Protein AF-0000000065870895 (afdb_homodimer)

Radius of gyration: 17.69 Å; Cα contacts (8 Å, |Δi|>4): 747; chains: 2; bounding box: 47×47×41 Å

Organism: Variovorax paradoxus (strain S110) (NCBI:txid543728)

pLDDT: mean 97.33, std 2.52, range [77.19, 98.94]

Foldseek 3Di:
DKKKKWFFQKKFKDAPRRTQWIWGTAIEIADFAFPPDDLVLLVVVLVCQQAPQQDQDPVGDRGDHRVRVLTAYEYEYDLCVCWDCPVHNDTDSNGTDDLVVRVVSSVSSQVVNVVVHVHYIYDDRPGDIDMDTHQPVNDMDMDDGD/DKKKKWFFQKKFKDAPRRTQWIWGTAIEIADFAFPPDDLVLLVVVLVCQQAPQQDQDPVGDRGDHRVRVLTAYEYEYDLCVCWDCPVHNDTDSNGTDDLVVRVVSSVSSQVVNVVVHPHYIYDDRPGDIDMDTHQPVNDMDMDDGD

InterPro domains:
  IPR003732 D-aminoacyl-tRNA deacylase DTD [MF_00518] (1-145)
  IPR003732 D-aminoacyl-tRNA deacylase DTD [PF02580] (2-143)
  IPR003732 D-aminoacyl-tRNA deacylase DTD [PTHR10472] (1-144)
  IPR003732 D-aminoacyl-tRNA deacylase DTD [TIGR00256] (1-144)
  IPR003732 D-aminoacyl-tRNA deacylase DTD [cd00563] (1-144)
  IPR023509 D-aminoacyl-tRNA deacylase-like superfamily [G3DSA:3.50.80.10] (1-145)
  IPR023509 D-aminoacyl-tRNA deacylase-like superfamily [SSF69500] (1-144)

Solvent-accessible surface area (backbone atoms only — not comparable to full-atom values): 14606 Å² total; per-residue (Å²): 53,40,33,43,36,30,34,22,55,28,35,34,25,28,44,94,84,37,76,69,22,61,36,53,42,24,36,41,34,36,35,20,48,26,63,87,58,50,71,66,37,44,51,51,48,49,55,49,58,50,50,31,20,74,34,62,44,96,86,67,42,59,70,24,22,39,64,76,71,69,33,24,37,36,45,34,76,28,52,44,57,38,42,42,55,84,90,50,44,53,62,39,53,79,49,23,29,55,69,70,58,27,49,50,52,49,51,50,39,51,53,54,44,51,74,76,37,91,50,62,30,36,63,60,84,90,50,71,27,39,36,36,33,31,28,45,39,62,40,43,39,68,46,75,38,129,54,40,34,43,37,31,34,22,56,29,35,36,27,27,45,93,85,36,75,69,22,63,37,53,42,24,36,43,33,38,35,21,48,26,62,87,58,51,70,66,36,43,51,53,48,50,56,49,58,50,50,31,20,74,34,62,44,96,86,66,43,58,69,24,21,40,62,76,70,69,32,23,36,34,46,32,75,28,51,45,58,38,44,41,55,85,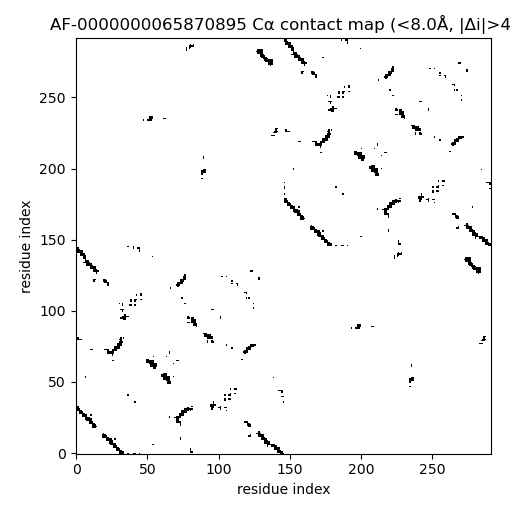90,50,46,56,62,40,52,79,50,22,28,55,68,69,59,28,48,51,52,48,51,51,40,52,52,54,44,52,73,75,37,90,50,62,29,36,63,60,82,90,49,72,26,40,36,37,33,30,29,45,37,61,42,44,39,67,45,74,37,128

Secondary structure (DSSP, 8-state):
-EEEEEEEEEEEEEETTEEEEEESSEEEEEEE-BTT--HHHHHHHHHHHHH---EE-TTS-EEE-HHHHT-EEEEEE-GGGG-B-TTSSSPB-TTBPPHHHHHHHHHHHHHHHHHH-S-EEE--TT--EEEEEEEEEEEEEEEE--/-EEEEEEEEEEEEEETTEEEEEESSEEEEEEE-BTT--HHHHHHHHHHHHH---EE-TTS-EEE-HHHHT-EEEEEE-GGGG-B-TTSSSPB-TTBPPHHHHHHHHHHHHHHHHHH-S-EEE--TT--EEEEEEEEEEEEEEEE--

Nearest PDB structures (foldseek):
  1j7g-assembly1_A-2  TM=9.851E-01  e=6.220E-22  Haemophilus influenzae Rd KW20
  1jke-assembly1_A  TM=9.822E-01  e=5.360E-21  Escherichia coli
  2dbo-assembly1_A-2  TM=9.851E-01  e=7.818E-18  Aquifex aeolicus VF5
  5j61-assembly3_E  TM=9.652E-01  e=2.196E-15  Plasmodium falciparum 3D7
  3knp-assembly3_E  TM=9.675E-01  e=6.720E-14  Plasmodium falciparum 3D7

Sequence (292 aa):
MKAIVQRVASARVDIAGQTVGAIGAGLLVLLCAERGDADAMADRMLAKLLKLRIFSDEAGKMNRSVQDIGGGLLVVSQFTLAADVSGGNRPSFTQAAAPDEGRRLYDYFVHRARAAHPLVATGEFGADMQVHLVNDGPVTIPLQMAMKAIVQRVASARVDIAGQTVGAIGAGLLVLLCAERGDADAMADRMLAKLLKLRIFSDEAGKMNRSVQDIGGGLLVVSQFTLAADVSGGNRPSFTQAAAPDEGRRLYDYFVHRARAAHPLVATGEFGADMQVHLVNDGPVTIPLQMA

Structure (mmCIF, N/CA/C/O backbone):
data_AF-0000000065870895-model_v1
#
loop_
_entity.id
_entity.type
_entity.pdbx_description
1 polymer 'D-aminoacyl-tRNA deacylase'
#
loop_
_atom_site.group_PDB
_atom_site.id
_atom_site.type_symbol
_atom_site.label_atom_id
_atom_site.label_alt_id
_atom_site.label_comp_id
_atom_site.label_asym_id
_atom_site.label_entity_id
_atom_site.label_seq_id
_atom_site.pdbx_PDB_ins_code
_atom_site.Cartn_x
_atom_site.Cartn_y
_atom_site.Cartn_z
_atom_site.occupancy
_atom_site.B_iso_or_equiv
_atom_site.auth_seq_id
_atom_site.auth_comp_id
_atom_site.auth_asym_id
_atom_site.auth_atom_id
_atom_site.pdbx_PDB_model_num
ATOM 1 N N . MET A 1 1 ? 9.625 4.605 -12.32 1 98 1 MET A N 1
ATOM 2 C CA . MET A 1 1 ? 9.773 3.951 -11.023 1 98 1 MET A CA 1
ATOM 3 C C . MET A 1 1 ? 8.547 4.199 -10.148 1 98 1 MET A C 1
ATOM 5 O O . MET A 1 1 ? 8.023 5.316 -10.109 1 98 1 MET A O 1
ATOM 9 N N . LYS A 1 2 ? 8.016 3.156 -9.531 1 98.44 2 LYS A N 1
ATOM 10 C CA . LYS A 1 2 ? 6.812 3.256 -8.703 1 98.44 2 LYS A CA 1
ATOM 11 C C . LYS A 1 2 ? 7.125 2.965 -7.242 1 98.44 2 LYS A C 1
ATOM 13 O O . LYS A 1 2 ? 8.016 2.17 -6.938 1 98.44 2 LYS A O 1
ATOM 18 N N . ALA A 1 3 ? 6.383 3.611 -6.406 1 98.69 3 ALA A N 1
ATOM 19 C CA . ALA A 1 3 ? 6.473 3.312 -4.98 1 98.69 3 ALA A CA 1
ATOM 20 C C . ALA A 1 3 ? 5.117 3.467 -4.297 1 98.69 3 ALA A C 1
ATOM 22 O O . ALA A 1 3 ? 4.305 4.297 -4.703 1 98.69 3 ALA A O 1
ATOM 23 N N . ILE A 1 4 ? 4.828 2.643 -3.404 1 98.81 4 ILE A N 1
ATOM 24 C CA . ILE A 1 4 ? 3.797 2.855 -2.395 1 98.81 4 ILE A CA 1
ATOM 25 C C . ILE A 1 4 ? 4.445 3.195 -1.056 1 98.81 4 ILE A C 1
ATOM 27 O O . ILE A 1 4 ? 5.273 2.432 -0.548 1 98.81 4 ILE A O 1
ATOM 31 N N . VAL A 1 5 ? 4.078 4.32 -0.536 1 98.75 5 VAL A N 1
ATOM 32 C CA . VAL A 1 5 ? 4.637 4.793 0.727 1 98.75 5 VAL A CA 1
ATOM 33 C C . VAL A 1 5 ? 3.566 4.734 1.816 1 98.75 5 VAL A C 1
ATOM 35 O O . VAL A 1 5 ? 2.473 5.277 1.65 1 98.75 5 VAL A O 1
ATOM 38 N N . GLN A 1 6 ? 3.906 4.117 2.895 1 98.81 6 GLN A N 1
ATOM 39 C CA . GLN A 1 6 ? 2.977 4.02 4.016 1 98.81 6 GLN A CA 1
ATOM 40 C C . GLN A 1 6 ? 3.592 4.586 5.293 1 98.81 6 GLN A C 1
ATOM 42 O O . GLN A 1 6 ? 4.699 4.203 5.676 1 98.81 6 GLN A O 1
ATOM 47 N N . ARG A 1 7 ? 2.924 5.516 5.891 1 98.81 7 ARG A N 1
ATOM 48 C CA . ARG A 1 7 ? 3.314 6.012 7.207 1 98.81 7 ARG A CA 1
ATOM 49 C C . ARG A 1 7 ? 3.07 4.957 8.281 1 98.81 7 ARG A C 1
ATOM 51 O O . ARG A 1 7 ? 1.941 4.496 8.461 1 98.81 7 ARG A O 1
ATOM 58 N N . VAL A 1 8 ? 4.148 4.648 9.086 1 98.88 8 VAL A N 1
ATOM 59 C CA . VAL A 1 8 ? 4 3.506 9.977 1 98.88 8 VAL A CA 1
ATOM 60 C C . VAL A 1 8 ? 4.41 3.902 11.391 1 98.88 8 VAL A C 1
ATOM 62 O O . VAL A 1 8 ? 5.316 4.723 11.578 1 98.88 8 VAL A O 1
ATOM 65 N N . ALA A 1 9 ? 3.74 3.303 12.305 1 98.69 9 ALA A N 1
ATOM 66 C CA . ALA A 1 9 ? 4.199 3.365 13.688 1 98.69 9 ALA A CA 1
ATOM 67 C C . ALA A 1 9 ? 5.383 2.43 13.914 1 98.69 9 ALA A C 1
ATOM 69 O O . ALA A 1 9 ? 6.242 2.699 14.758 1 98.69 9 ALA A O 1
ATOM 70 N N . SER A 1 10 ? 5.371 1.381 13.242 1 98.81 10 SER A N 1
ATOM 71 C CA . SER A 1 10 ? 6.469 0.418 13.188 1 98.81 10 SER A CA 1
ATOM 72 C C . SER A 1 10 ? 6.328 -0.507 11.984 1 98.81 10 SER A C 1
ATOM 74 O O . SER A 1 10 ? 5.223 -0.7 11.461 1 98.81 10 SER A O 1
ATOM 76 N N . ALA A 1 11 ? 7.43 -1.073 11.516 1 98.88 11 ALA A N 1
ATOM 77 C CA . ALA A 1 11 ? 7.441 -2.053 10.43 1 98.88 11 ALA A CA 1
ATOM 78 C C . ALA A 1 11 ? 8.672 -2.947 10.516 1 98.88 11 ALA A C 1
ATOM 80 O O . ALA A 1 11 ? 9.719 -2.527 11.008 1 98.88 11 ALA A O 1
ATOM 81 N N . ARG A 1 12 ? 8.531 -4.117 10.023 1 98.88 12 ARG A N 1
ATOM 82 C CA . ARG A 1 12 ? 9.672 -5.027 9.969 1 98.88 12 ARG A CA 1
ATOM 83 C C . ARG A 1 12 ? 9.484 -6.07 8.867 1 98.88 12 ARG A C 1
ATOM 85 O O . ARG A 1 12 ? 8.352 -6.344 8.453 1 98.88 12 ARG A O 1
ATOM 92 N N . VAL A 1 13 ? 10.547 -6.672 8.484 1 98.88 13 VAL A N 1
ATOM 93 C CA . VAL A 1 13 ? 10.555 -7.734 7.484 1 98.88 13 VAL A CA 1
ATOM 94 C C . VAL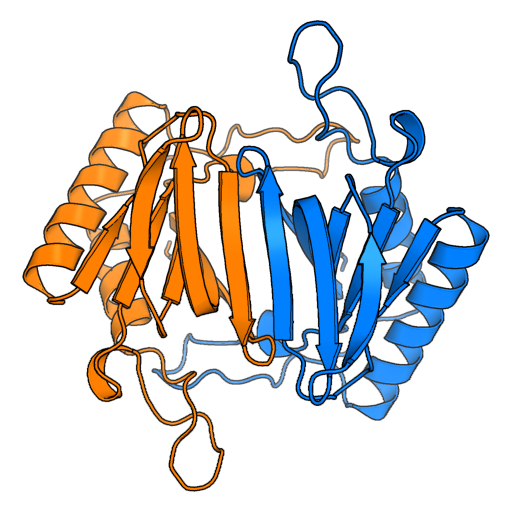 A 1 13 ? 11.117 -9.016 8.094 1 98.88 13 VAL A C 1
ATOM 96 O O . VAL A 1 13 ? 12.203 -9.008 8.68 1 98.88 13 VAL A O 1
ATOM 99 N N . ASP A 1 14 ? 10.375 -10.047 7.984 1 98.81 14 ASP A N 1
ATOM 100 C CA . ASP A 1 14 ? 10.836 -11.367 8.398 1 98.81 14 ASP A CA 1
ATOM 101 C C . ASP A 1 14 ? 11.07 -12.281 7.195 1 98.81 14 ASP A C 1
ATOM 103 O O . ASP A 1 14 ? 10.258 -12.305 6.27 1 98.81 14 ASP A O 1
ATOM 107 N N . ILE A 1 15 ? 12.109 -12.953 7.172 1 98 15 ILE A N 1
ATOM 108 C CA . ILE A 1 15 ? 12.414 -14.008 6.207 1 98 15 ILE A CA 1
ATOM 109 C C . ILE A 1 15 ? 12.703 -15.312 6.945 1 98 15 ILE A C 1
ATOM 111 O O . ILE A 1 15 ? 13.594 -15.367 7.797 1 98 15 ILE A O 1
ATOM 115 N N . ALA A 1 16 ? 11.969 -16.297 6.625 1 96.06 16 ALA A N 1
ATOM 116 C CA . ALA A 1 16 ? 12.117 -17.594 7.289 1 96.06 16 ALA A CA 1
ATOM 117 C C . ALA A 1 16 ? 12.086 -17.438 8.805 1 96.06 16 ALA A C 1
ATOM 119 O O . ALA A 1 16 ? 12.938 -17.969 9.508 1 96.06 16 ALA A O 1
ATOM 120 N N . GLY A 1 17 ? 11.281 -16.578 9.219 1 95.81 17 GLY A N 1
ATOM 121 C CA . GLY A 1 17 ? 11.031 -16.422 10.641 1 95.81 17 GLY A CA 1
ATOM 122 C C . GLY A 1 17 ? 12.031 -15.508 11.32 1 95.81 17 GLY A C 1
ATOM 123 O O . GLY A 1 17 ? 11.953 -15.273 12.531 1 95.81 17 GLY A O 1
ATOM 124 N N . GLN A 1 18 ? 12.969 -14.961 10.586 1 97.88 18 GLN A N 1
ATOM 125 C CA . GLN A 1 18 ? 13.977 -14.062 11.141 1 97.88 18 GLN A CA 1
ATOM 126 C C . GLN A 1 18 ? 13.766 -12.633 10.648 1 97.88 18 GLN A C 1
ATOM 128 O O . GLN A 1 18 ? 13.594 -12.398 9.453 1 97.88 18 GLN A O 1
ATOM 133 N N . THR A 1 19 ? 13.828 -11.766 11.648 1 98.62 19 THR A N 1
ATOM 134 C CA . THR A 1 19 ? 13.711 -10.359 11.281 1 98.62 19 THR A CA 1
ATOM 135 C C . THR A 1 19 ? 15 -9.867 10.617 1 98.62 19 THR A C 1
ATOM 137 O O . THR A 1 19 ? 16.078 -9.953 11.203 1 98.62 19 THR A O 1
ATOM 140 N N . VAL A 1 20 ? 14.914 -9.289 9.445 1 98.5 20 VAL A N 1
ATOM 141 C CA . VAL A 1 20 ? 16.109 -8.883 8.719 1 98.5 20 VAL A CA 1
ATOM 142 C C . VAL A 1 20 ? 16.172 -7.359 8.648 1 98.5 20 VAL A C 1
ATOM 144 O O . VAL A 1 20 ? 17.219 -6.789 8.328 1 98.5 20 VAL A O 1
ATOM 147 N N . GLY A 1 21 ? 15.102 -6.688 8.922 1 98.62 21 GLY A N 1
ATOM 148 C CA . GLY A 1 21 ? 14.992 -5.238 8.945 1 98.62 21 GLY A CA 1
ATOM 149 C C . GLY A 1 21 ? 13.781 -4.746 9.719 1 98.62 21 GLY A C 1
ATOM 150 O O . GLY A 1 21 ? 12.727 -5.375 9.703 1 98.62 21 GLY A O 1
ATOM 151 N N . ALA A 1 22 ? 14 -3.67 10.414 1 98.81 22 ALA A N 1
ATOM 152 C CA . ALA A 1 22 ? 12.906 -3.127 11.211 1 98.81 22 ALA A CA 1
ATOM 153 C C . ALA A 1 22 ? 13.086 -1.629 11.445 1 98.81 22 ALA A C 1
ATOM 155 O O . ALA A 1 22 ? 14.211 -1.131 11.477 1 98.81 22 ALA A O 1
ATOM 156 N N . ILE A 1 23 ? 12.008 -0.953 11.586 1 98.88 23 ILE A N 1
ATOM 157 C CA . ILE A 1 23 ? 12.008 0.452 11.984 1 98.88 23 ILE A CA 1
ATOM 158 C C . ILE A 1 23 ? 10.852 0.719 12.945 1 98.88 23 ILE A C 1
ATOM 160 O O . ILE A 1 23 ? 9.875 -0.036 12.977 1 98.88 23 ILE A O 1
ATOM 164 N N . GLY A 1 24 ? 11.023 1.72 13.773 1 98.56 24 GLY A N 1
ATOM 165 C CA . GLY A 1 24 ? 9.883 2.311 14.453 1 98.56 24 GLY A CA 1
ATOM 166 C C . GLY A 1 24 ? 9.062 3.217 13.555 1 98.56 24 GLY A C 1
ATOM 167 O O . GLY A 1 24 ? 8.773 2.869 12.406 1 98.56 24 GLY A O 1
ATOM 168 N N . ALA A 1 25 ? 8.695 4.383 14.086 1 98.69 25 ALA A N 1
ATOM 169 C CA . ALA A 1 25 ? 7.926 5.336 13.289 1 98.69 25 ALA A CA 1
ATOM 170 C C . ALA A 1 25 ? 8.703 5.766 12.047 1 98.69 25 ALA A C 1
ATOM 172 O O . ALA A 1 25 ? 9.914 5.984 12.109 1 98.69 25 ALA A O 1
ATOM 173 N N . GLY A 1 26 ? 8.086 5.805 10.945 1 98.81 26 GLY A N 1
ATOM 174 C CA . GLY A 1 26 ? 8.719 6.203 9.703 1 98.81 26 GLY A CA 1
ATOM 175 C C . GLY A 1 26 ? 7.934 5.797 8.469 1 98.81 26 GLY A C 1
ATOM 176 O O . GLY A 1 26 ? 6.707 5.906 8.453 1 98.81 26 GLY A O 1
ATOM 177 N N . LEU A 1 27 ? 8.656 5.418 7.395 1 98.94 27 LEU A N 1
ATOM 178 C CA . LEU A 1 27 ? 8.031 5.078 6.125 1 98.94 27 LEU A CA 1
ATOM 179 C C . LEU A 1 27 ? 8.383 3.652 5.707 1 98.94 27 LEU A C 1
ATOM 181 O O . LEU A 1 27 ? 9.555 3.279 5.684 1 98.94 27 LEU A O 1
ATOM 185 N N . LEU A 1 28 ? 7.383 2.887 5.5 1 98.94 28 LEU A N 1
ATOM 186 C CA . LEU A 1 28 ? 7.574 1.705 4.664 1 98.94 28 LEU A CA 1
ATOM 187 C C . LEU A 1 28 ? 7.441 2.057 3.186 1 98.94 28 LEU A C 1
ATOM 189 O O . LEU A 1 28 ? 6.422 2.609 2.766 1 98.94 28 LEU A O 1
ATOM 193 N N . VAL A 1 29 ? 8.461 1.763 2.434 1 98.94 29 VAL A N 1
ATOM 194 C CA . VAL A 1 29 ? 8.5 2.059 1.006 1 98.94 29 VAL A CA 1
ATOM 195 C C . VAL A 1 29 ? 8.523 0.756 0.209 1 98.94 29 VAL A C 1
ATOM 197 O O . VAL A 1 29 ? 9.523 0.028 0.231 1 98.94 29 VAL A O 1
ATOM 200 N N . LEU A 1 30 ? 7.457 0.442 -0.41 1 98.88 30 LEU A N 1
ATOM 201 C CA . LEU A 1 30 ? 7.449 -0.595 -1.437 1 98.88 30 LEU A CA 1
ATOM 202 C C . LEU A 1 30 ? 7.883 -0.028 -2.785 1 98.88 30 LEU A C 1
ATOM 204 O O . LEU A 1 30 ? 7.219 0.849 -3.338 1 98.88 30 LEU A O 1
ATOM 208 N N . LEU A 1 31 ? 8.953 -0.523 -3.303 1 98.75 31 LEU A N 1
ATOM 209 C CA . LEU A 1 31 ? 9.625 0.106 -4.438 1 98.75 31 LEU A CA 1
ATOM 210 C C . LEU A 1 31 ? 9.664 -0.835 -5.637 1 98.75 31 LEU A C 1
ATOM 212 O O . LEU A 1 31 ? 9.984 -2.018 -5.492 1 98.75 31 LEU A O 1
ATOM 216 N N . CYS A 1 32 ? 9.344 -0.286 -6.793 1 98.62 32 CYS A N 1
ATOM 217 C CA . CYS A 1 32 ? 9.383 -1.059 -8.031 1 98.62 32 CYS A CA 1
ATOM 218 C C . CYS A 1 32 ? 10.125 -0.307 -9.125 1 98.62 32 CYS A C 1
ATOM 220 O O . CYS A 1 32 ? 9.727 0.791 -9.516 1 98.62 32 CYS A O 1
ATOM 222 N N . ALA A 1 33 ? 11.219 -0.908 -9.562 1 98.38 33 ALA A N 1
ATOM 223 C CA . ALA A 1 33 ? 11.859 -0.43 -10.789 1 98.38 33 ALA A CA 1
ATOM 224 C C . ALA A 1 33 ? 11.117 -0.918 -12.023 1 98.38 33 ALA A C 1
ATOM 226 O O . ALA A 1 33 ? 10.75 -2.092 -12.109 1 98.38 33 ALA A O 1
ATOM 227 N N . GLU A 1 34 ? 10.859 -0.053 -12.953 1 97.94 34 GLU A N 1
ATOM 228 C CA . GLU A 1 34 ? 10.203 -0.409 -14.203 1 97.94 34 GLU A CA 1
ATOM 229 C C . GLU A 1 34 ? 11.188 -0.424 -15.367 1 97.94 34 GLU A C 1
ATOM 231 O O . GLU A 1 34 ? 12.32 0.054 -15.234 1 97.94 34 GLU A O 1
ATOM 236 N N . ARG A 1 35 ? 10.695 -1 -16.438 1 96.75 35 ARG A N 1
ATOM 237 C CA . ARG A 1 35 ? 11.5 -1.001 -17.641 1 96.75 35 ARG A CA 1
ATOM 238 C C . ARG A 1 35 ? 11.867 0.419 -18.062 1 96.75 35 ARG A C 1
ATOM 240 O O . ARG A 1 35 ? 11.016 1.305 -18.094 1 96.75 35 ARG A O 1
ATOM 247 N N . GLY A 1 36 ? 13.203 0.601 -18.297 1 95.5 36 GLY A N 1
ATOM 248 C CA . GLY A 1 36 ? 13.641 1.894 -18.797 1 95.5 36 GLY A CA 1
ATOM 249 C C . GLY A 1 36 ? 14.031 2.857 -17.688 1 95.5 36 GLY A C 1
ATOM 250 O O . GLY A 1 36 ? 14.555 3.943 -17.969 1 95.5 36 GLY A O 1
ATOM 251 N N . ASP A 1 37 ? 13.812 2.488 -16.469 1 97.31 37 ASP A N 1
ATOM 252 C CA . ASP A 1 37 ? 14.219 3.348 -15.367 1 97.31 37 ASP A CA 1
ATOM 253 C C . ASP A 1 37 ? 15.734 3.5 -15.32 1 97.31 37 ASP A C 1
ATOM 255 O O . ASP A 1 37 ? 16.469 2.59 -15.719 1 97.31 37 ASP A O 1
ATOM 259 N N . ALA A 1 38 ? 16.172 4.641 -14.875 1 97.12 38 ALA A N 1
ATOM 260 C CA . ALA A 1 38 ? 17.594 4.941 -14.664 1 97.12 38 ALA A CA 1
ATOM 261 C C . ALA A 1 38 ? 17.828 5.488 -13.258 1 97.12 38 ALA A C 1
ATOM 263 O O . ALA A 1 38 ? 16.891 5.688 -12.492 1 97.12 38 ALA A O 1
ATOM 264 N N . ASP A 1 39 ? 19.078 5.68 -12.977 1 98.25 39 ASP A N 1
ATOM 265 C CA . ASP A 1 39 ? 19.469 6.176 -11.664 1 98.25 39 ASP A CA 1
ATOM 266 C C . ASP A 1 39 ? 18.75 7.488 -11.336 1 98.25 39 ASP A C 1
ATOM 268 O O . ASP A 1 39 ? 18.391 7.73 -10.18 1 98.25 39 ASP A O 1
ATOM 272 N N . ALA A 1 40 ? 18.531 8.266 -12.344 1 97.94 40 ALA A N 1
ATOM 273 C CA . ALA A 1 40 ? 17.922 9.57 -12.148 1 97.94 40 ALA A CA 1
ATOM 274 C C . ALA A 1 40 ? 16.516 9.43 -11.547 1 97.94 40 ALA A C 1
ATOM 276 O O . ALA A 1 40 ? 16.109 10.258 -10.727 1 97.94 40 ALA A O 1
ATOM 277 N N . MET A 1 41 ? 15.719 8.414 -11.945 1 97.31 41 MET A N 1
ATOM 278 C CA . MET A 1 41 ? 14.383 8.188 -11.398 1 97.31 41 MET A CA 1
ATOM 279 C C . MET A 1 41 ? 14.461 7.797 -9.93 1 97.31 41 MET A C 1
ATOM 281 O O . MET A 1 41 ? 13.625 8.227 -9.125 1 97.31 41 MET A O 1
ATOM 285 N N . ALA A 1 42 ? 15.461 7.027 -9.617 1 98.25 42 ALA A N 1
ATOM 286 C CA . ALA A 1 42 ? 15.672 6.637 -8.227 1 98.25 42 ALA A CA 1
ATOM 287 C C . ALA A 1 42 ? 16 7.848 -7.359 1 98.25 42 ALA A C 1
ATOM 289 O O . ALA A 1 42 ? 15.484 7.984 -6.246 1 98.25 42 ALA A O 1
ATOM 290 N N . ASP A 1 43 ? 16.875 8.68 -7.922 1 98.38 43 ASP A N 1
ATOM 291 C CA . ASP A 1 43 ? 17.266 9.883 -7.188 1 98.38 43 ASP A CA 1
ATOM 292 C C . ASP A 1 43 ? 16.062 10.781 -6.926 1 98.38 43 ASP A C 1
ATOM 294 O O . ASP A 1 43 ? 15.875 11.281 -5.816 1 98.38 43 ASP A O 1
ATOM 298 N N . ARG A 1 44 ? 15.242 10.969 -7.918 1 97.25 44 ARG A N 1
ATOM 299 C CA . ARG A 1 44 ? 14.055 11.805 -7.785 1 97.25 44 ARG A CA 1
ATOM 300 C C . ARG A 1 44 ? 13.062 11.195 -6.793 1 97.25 44 ARG A C 1
ATOM 302 O O . ARG A 1 44 ? 12.477 11.914 -5.98 1 97.25 44 ARG A O 1
ATOM 309 N N . MET A 1 45 ? 12.867 9.922 -6.863 1 98.06 45 MET A N 1
ATOM 310 C CA . MET A 1 45 ? 11.977 9.219 -5.941 1 98.06 45 MET A CA 1
ATOM 311 C C . MET A 1 45 ? 12.43 9.406 -4.496 1 98.06 45 MET A C 1
ATOM 313 O O . MET A 1 45 ? 11.633 9.773 -3.633 1 98.06 45 MET A O 1
ATOM 317 N N . LEU A 1 46 ? 13.719 9.195 -4.305 1 98.5 46 LEU A N 1
ATOM 318 C CA . LEU A 1 46 ? 14.266 9.305 -2.957 1 98.5 46 LEU A CA 1
ATOM 319 C C . LEU A 1 46 ? 14.117 10.719 -2.416 1 98.5 46 LEU A C 1
ATOM 321 O O . LEU A 1 46 ? 13.703 10.914 -1.271 1 98.5 46 LEU A O 1
ATOM 325 N N . ALA A 1 47 ? 14.461 11.68 -3.271 1 97.5 47 ALA A N 1
ATOM 326 C CA . A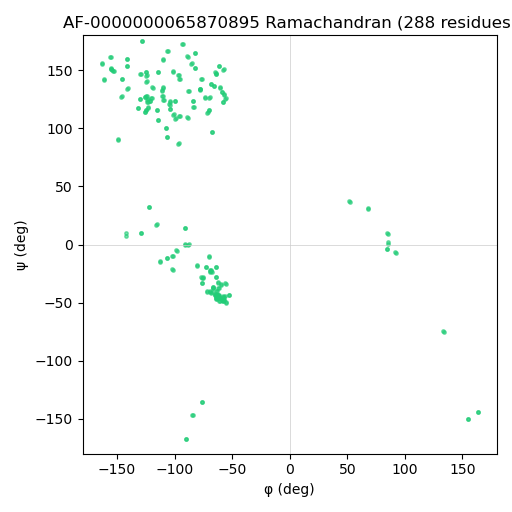LA A 1 47 ? 14.336 13.078 -2.863 1 97.5 47 ALA A CA 1
ATOM 327 C C . ALA A 1 47 ? 12.906 13.414 -2.457 1 97.5 47 ALA A C 1
ATOM 329 O O . ALA A 1 47 ? 12.68 14.07 -1.44 1 97.5 47 ALA A O 1
ATOM 330 N N . LYS A 1 48 ? 11.961 12.969 -3.236 1 97.31 48 LYS A N 1
ATOM 331 C CA . LYS A 1 48 ? 10.555 13.211 -2.941 1 97.31 48 LYS A CA 1
ATOM 332 C C . LYS A 1 48 ? 10.148 12.547 -1.628 1 97.31 48 LYS A C 1
ATOM 334 O O . LYS A 1 48 ? 9.5 13.18 -0.784 1 97.31 48 LYS A O 1
ATOM 339 N N . LEU A 1 49 ? 10.539 11.336 -1.412 1 97.56 49 LEU A N 1
ATOM 340 C CA . LEU A 1 49 ? 10.18 10.547 -0.239 1 97.56 49 LEU A CA 1
ATOM 341 C C . LEU A 1 49 ? 10.688 11.211 1.038 1 97.56 49 LEU A C 1
ATOM 343 O O . LEU A 1 49 ? 9.953 11.297 2.029 1 97.56 49 LEU A O 1
ATOM 347 N N . LEU A 1 50 ? 11.875 11.633 1.021 1 98 50 LEU A N 1
ATOM 348 C CA . LEU A 1 50 ? 12.523 12.156 2.217 1 98 50 LEU A CA 1
ATOM 349 C C . LEU A 1 50 ? 11.914 13.492 2.631 1 98 50 LEU A C 1
ATOM 351 O O . LEU A 1 50 ? 11.914 13.836 3.812 1 98 50 LEU A O 1
ATOM 355 N N . LYS A 1 51 ? 11.305 14.164 1.676 1 96.62 51 LYS A N 1
ATOM 356 C CA . LYS A 1 51 ? 10.812 15.516 1.951 1 96.62 51 LYS A CA 1
ATOM 357 C C . LYS A 1 51 ? 9.289 15.531 2.068 1 96.62 51 LYS A C 1
ATOM 359 O O . LYS A 1 51 ? 8.703 16.547 2.443 1 96.62 51 LYS A O 1
ATOM 364 N N . LEU A 1 52 ? 8.648 14.477 1.696 1 97.88 52 LEU A N 1
ATOM 365 C CA . LEU A 1 52 ? 7.199 14.367 1.711 1 97.88 52 LEU A CA 1
ATOM 366 C C . LEU A 1 52 ? 6.645 14.656 3.102 1 97.88 52 LEU A C 1
ATOM 368 O O . LEU A 1 52 ? 7.074 14.047 4.086 1 97.88 52 LEU A O 1
ATOM 372 N N . ARG A 1 53 ? 5.723 15.578 3.242 1 98.31 53 ARG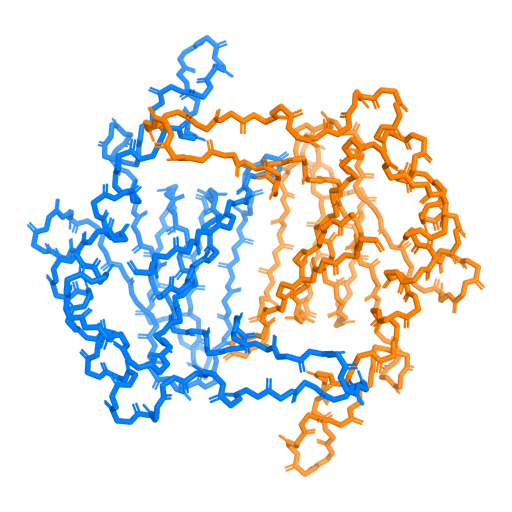 A N 1
ATOM 373 C CA . ARG A 1 53 ? 5.195 16.016 4.531 1 98.31 53 ARG A CA 1
ATOM 374 C C . ARG A 1 53 ? 3.9 15.289 4.871 1 98.31 53 ARG A C 1
ATOM 376 O O . ARG A 1 53 ? 2.809 15.82 4.664 1 98.31 53 ARG A O 1
ATOM 383 N N . ILE A 1 54 ? 4.066 14.156 5.477 1 98.06 54 ILE A N 1
ATOM 384 C CA . ILE A 1 54 ? 2.875 13.352 5.73 1 98.06 54 ILE A CA 1
ATOM 385 C C . ILE A 1 54 ? 2.838 12.93 7.195 1 98.06 54 ILE A C 1
ATOM 387 O O . ILE A 1 54 ? 2.039 12.078 7.586 1 98.06 54 ILE A O 1
ATOM 391 N N . PHE A 1 55 ? 3.689 13.461 8.031 1 98.19 55 PHE A N 1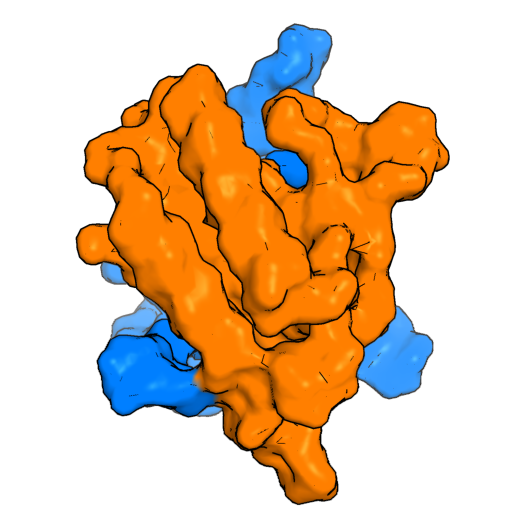
ATOM 392 C CA . PHE A 1 55 ? 3.645 13.281 9.477 1 98.19 55 PHE A CA 1
ATOM 393 C C . PHE A 1 55 ? 3.035 14.5 10.164 1 98.19 55 PHE A C 1
ATOM 395 O O . PHE A 1 55 ? 3.217 15.625 9.703 1 98.19 55 PHE A O 1
ATOM 402 N N . SER A 1 56 ? 2.395 14.211 11.242 1 95.88 56 SER A N 1
ATOM 403 C CA . SER A 1 56 ? 1.666 15.273 11.93 1 95.88 56 SER A CA 1
ATOM 404 C C . SER A 1 56 ? 2.613 16.188 12.711 1 95.88 56 SER A C 1
ATOM 406 O O . SER A 1 56 ? 3.59 15.711 13.297 1 95.88 56 SER A O 1
ATOM 408 N N . ASP A 1 57 ? 2.283 17.453 12.703 1 95.75 57 ASP A N 1
ATOM 409 C CA . ASP A 1 57 ? 2.924 18.391 13.617 1 95.75 57 ASP A CA 1
ATOM 410 C C . ASP A 1 57 ? 2.145 18.484 14.93 1 95.75 57 ASP A C 1
ATOM 412 O O . ASP A 1 57 ? 1.268 17.672 15.203 1 95.75 57 ASP A O 1
ATOM 416 N N . GLU A 1 58 ? 2.455 19.422 15.695 1 94.12 58 GLU A N 1
ATOM 417 C CA . GLU A 1 58 ? 1.849 19.578 17.016 1 94.12 58 GLU A CA 1
ATOM 418 C C . GLU A 1 58 ? 0.372 19.938 16.906 1 94.12 58 GLU A C 1
ATOM 420 O O . GLU A 1 58 ? -0.407 19.672 17.828 1 94.12 58 GLU A O 1
ATOM 425 N N . ALA A 1 59 ? 0.005 20.5 15.789 1 94 59 ALA A N 1
ATOM 426 C CA . ALA A 1 59 ? -1.383 20.891 15.57 1 94 59 ALA A CA 1
ATOM 427 C C . ALA A 1 59 ? -2.172 19.766 14.906 1 94 59 ALA A C 1
ATOM 429 O O . ALA A 1 59 ? -3.344 19.938 14.562 1 94 59 ALA A O 1
ATOM 430 N N . GLY A 1 60 ? -1.506 18.641 14.641 1 91.75 60 GLY A N 1
ATOM 431 C CA . GLY A 1 60 ? -2.174 17.5 14.039 1 91.75 60 GLY A CA 1
ATOM 432 C C . GLY A 1 60 ? -2.246 17.578 12.523 1 91.75 60 GLY A C 1
ATOM 433 O O . GLY A 1 60 ? -2.965 16.797 11.898 1 91.75 60 GLY A O 1
ATOM 434 N N . LYS A 1 61 ? -1.526 18.531 12.008 1 93.62 61 LYS A N 1
ATOM 435 C CA . LYS A 1 61 ? -1.526 18.703 10.562 1 93.62 61 LYS A CA 1
ATOM 436 C C . LYS A 1 61 ? -0.335 18 9.922 1 93.62 61 LYS A C 1
ATOM 438 O O . LYS A 1 61 ? 0.769 18.016 10.477 1 93.62 61 LYS A O 1
ATOM 443 N N . MET A 1 62 ? -0.569 17.422 8.773 1 94.5 62 MET A N 1
ATOM 444 C CA . MET A 1 62 ? 0.534 16.828 8.031 1 94.5 62 MET A CA 1
ATOM 445 C C . MET A 1 62 ? 1.492 17.891 7.523 1 94.5 62 MET A C 1
ATOM 447 O O . MET A 1 62 ? 1.229 18.547 6.504 1 94.5 62 MET A O 1
ATOM 451 N N . ASN A 1 63 ? 2.566 18.094 8.289 1 96.75 63 ASN A N 1
ATOM 452 C CA . ASN A 1 63 ? 3.492 19.172 7.949 1 96.75 63 ASN A CA 1
ATOM 453 C C . ASN A 1 63 ? 4.941 18.766 8.219 1 96.75 63 ASN A C 1
ATOM 455 O O . ASN A 1 63 ? 5.844 19.609 8.148 1 96.75 63 ASN A O 1
ATOM 459 N N . ARG A 1 64 ? 5.164 17.5 8.508 1 98.19 64 ARG A N 1
ATOM 460 C CA . ARG A 1 64 ? 6.52 17.031 8.773 1 98.19 64 ARG A CA 1
ATOM 461 C C . ARG A 1 64 ? 6.895 15.875 7.859 1 98.19 64 ARG A C 1
ATOM 463 O O . ARG A 1 64 ? 6.043 15.055 7.504 1 98.19 64 ARG A O 1
ATOM 470 N N . SER A 1 65 ? 8.148 15.898 7.527 1 98.44 65 SER A N 1
ATOM 471 C CA . SER A 1 65 ? 8.719 14.797 6.758 1 98.44 65 SER A CA 1
ATOM 472 C C . SER A 1 65 ? 9.328 13.734 7.676 1 98.44 65 SER A C 1
ATOM 474 O O . SER A 1 65 ? 9.406 13.93 8.891 1 98.44 65 SER A O 1
ATOM 476 N N . VAL A 1 66 ? 9.727 12.633 7.074 1 98.69 66 VAL A N 1
ATOM 477 C CA . VAL A 1 66 ? 10.375 11.57 7.832 1 98.69 66 VAL A CA 1
ATOM 478 C C . VAL A 1 66 ? 11.68 12.078 8.438 1 98.69 66 VAL A C 1
ATOM 480 O O . VAL A 1 66 ? 12.07 11.656 9.531 1 98.69 66 VAL A O 1
ATOM 483 N N . GLN A 1 67 ? 12.336 12.977 7.754 1 98.12 67 GLN A N 1
ATOM 484 C CA . GLN A 1 67 ? 13.562 13.57 8.281 1 98.12 67 GLN A CA 1
ATOM 485 C C . GLN A 1 67 ? 13.266 14.477 9.469 1 98.12 67 GLN A C 1
ATOM 487 O O . GLN A 1 67 ? 14 14.469 10.461 1 98.12 67 GLN A O 1
ATOM 492 N N . ASP A 1 68 ? 12.203 15.242 9.383 1 97.56 68 ASP A N 1
ATOM 493 C CA . ASP A 1 68 ? 11.82 16.156 10.461 1 97.56 68 ASP A CA 1
ATOM 494 C C . ASP A 1 68 ? 11.562 15.383 11.758 1 97.56 68 ASP A C 1
ATOM 496 O O . ASP A 1 68 ? 11.844 15.883 12.852 1 97.56 68 ASP A O 1
ATOM 500 N N . ILE A 1 69 ? 11.023 14.164 11.672 1 97.62 69 ILE A N 1
ATOM 501 C CA . ILE A 1 69 ? 10.641 13.445 12.883 1 97.62 69 ILE A CA 1
ATOM 502 C C . ILE A 1 69 ? 11.75 12.461 13.273 1 97.62 69 ILE A C 1
ATOM 504 O O . ILE A 1 69 ? 11.641 11.773 14.289 1 97.62 69 ILE A O 1
ATOM 508 N N . GLY A 1 70 ? 12.789 12.352 12.406 1 97.56 70 GLY A N 1
ATOM 509 C CA . GLY A 1 70 ? 13.852 11.391 12.656 1 97.56 70 GLY A CA 1
ATOM 510 C C . GLY A 1 70 ? 13.391 9.945 12.523 1 97.56 70 GLY A C 1
ATOM 511 O O . GLY A 1 70 ? 13.828 9.078 13.273 1 97.56 70 GLY A O 1
ATOM 512 N N . GLY A 1 71 ? 12.43 9.664 11.656 1 98.56 71 GLY A N 1
ATOM 513 C CA . GLY A 1 71 ? 11.867 8.336 11.469 1 98.56 71 GLY A CA 1
ATOM 514 C C . GLY A 1 71 ? 12.703 7.457 10.547 1 98.56 71 GLY A C 1
ATOM 515 O O . GLY A 1 71 ? 13.602 7.945 9.859 1 98.56 71 GLY A O 1
ATOM 516 N N . GLY A 1 72 ? 12.438 6.195 10.57 1 98.81 72 GLY A N 1
ATOM 517 C CA . GLY A 1 72 ? 13.172 5.25 9.742 1 98.81 72 GLY A CA 1
ATOM 518 C C . GLY A 1 72 ? 12.562 5.062 8.367 1 98.81 72 GLY A C 1
ATOM 519 O O . GLY A 1 72 ? 11.422 5.461 8.125 1 98.81 72 GLY A O 1
ATOM 520 N N . LEU A 1 73 ? 13.359 4.531 7.457 1 98.88 73 LEU A N 1
ATOM 521 C CA . LEU A 1 73 ? 12.914 4.062 6.148 1 98.88 73 LEU A CA 1
ATOM 522 C C . LEU A 1 73 ? 13.094 2.555 6.023 1 98.88 73 LEU A C 1
ATOM 524 O O . LEU A 1 73 ? 14.203 2.039 6.195 1 98.88 73 LEU A O 1
ATOM 528 N N . LEU A 1 74 ? 12.07 1.87 5.895 1 98.94 74 LEU A N 1
ATOM 529 C CA . LEU A 1 74 ? 12.148 0.47 5.492 1 98.94 74 LEU A CA 1
ATOM 530 C C . LEU A 1 74 ? 11.82 0.309 4.012 1 98.94 74 LEU A C 1
ATOM 532 O O . LEU A 1 74 ? 10.688 0.558 3.592 1 98.94 74 LEU A O 1
ATOM 536 N N . VAL A 1 75 ? 12.797 -0.07 3.197 1 98.88 75 VAL A N 1
ATOM 537 C CA . VAL A 1 75 ? 12.641 -0.165 1.749 1 98.88 75 VAL A CA 1
ATOM 538 C C . VAL A 1 75 ? 12.539 -1.631 1.334 1 98.88 75 VAL A C 1
ATOM 540 O O . VAL A 1 75 ? 13.445 -2.424 1.606 1 98.88 75 VAL A O 1
ATOM 543 N N . VAL A 1 76 ? 11.492 -1.97 0.729 1 98.81 76 VAL A N 1
ATOM 544 C CA . VAL A 1 76 ? 11.219 -3.338 0.301 1 98.81 76 VAL A CA 1
ATOM 545 C C . VAL A 1 76 ? 10.938 -3.363 -1.199 1 98.81 76 VAL A C 1
ATOM 547 O O . VAL A 1 76 ? 10.109 -2.596 -1.695 1 98.81 76 VAL A O 1
ATOM 550 N N . SER A 1 77 ? 11.648 -4.23 -1.955 1 98.38 77 SER A N 1
ATOM 551 C CA . SER A 1 77 ? 11.375 -4.395 -3.379 1 98.38 77 SER A CA 1
ATOM 552 C C . SER A 1 77 ? 10 -5.004 -3.617 1 98.38 77 SER A C 1
ATOM 554 O O . SER A 1 77 ? 9.602 -5.945 -2.926 1 98.38 77 SER A O 1
ATOM 556 N N . GLN A 1 78 ? 9.305 -4.449 -4.566 1 98.12 78 GLN A N 1
ATOM 557 C CA . GLN A 1 78 ? 7.961 -4.93 -4.859 1 98.12 78 GLN A CA 1
ATOM 558 C C . GLN A 1 78 ? 7.625 -4.762 -6.34 1 98.12 78 GLN A C 1
ATOM 560 O O . GLN A 1 78 ? 6.996 -3.777 -6.73 1 98.12 78 GLN A O 1
ATOM 565 N N . PHE A 1 79 ? 7.898 -5.707 -7.109 1 97.69 79 PHE A N 1
ATOM 566 C CA . PHE A 1 79 ? 7.715 -5.629 -8.555 1 97.69 79 PHE A CA 1
ATOM 567 C C . PHE A 1 79 ? 6.234 -5.684 -8.914 1 97.69 79 PHE A C 1
ATOM 569 O O . PHE A 1 79 ? 5.828 -5.215 -9.977 1 97.69 79 PHE A O 1
ATOM 576 N N . THR A 1 80 ? 5.414 -6.184 -7.961 1 97.94 80 THR A N 1
ATOM 577 C CA . THR A 1 80 ? 3.996 -6.348 -8.258 1 97.94 80 THR A CA 1
ATOM 578 C C . THR A 1 80 ? 3.307 -4.992 -8.375 1 97.94 80 THR A C 1
ATOM 580 O O . THR A 1 80 ? 2.168 -4.906 -8.836 1 97.94 80 THR A O 1
ATOM 583 N N . LEU A 1 81 ? 3.988 -3.924 -7.996 1 98.44 81 LEU A N 1
ATOM 584 C CA . LEU A 1 81 ? 3.434 -2.59 -8.203 1 98.44 81 LEU A CA 1
ATOM 585 C C . LEU A 1 81 ? 3.271 -2.293 -9.688 1 98.44 81 LEU A C 1
ATOM 587 O O . LEU A 1 81 ? 2.52 -1.392 -10.07 1 98.44 81 LEU A O 1
ATOM 591 N N . ALA A 1 82 ? 3.975 -3.021 -10.547 1 97.69 82 ALA A N 1
ATOM 592 C CA . ALA A 1 82 ? 3.91 -2.818 -11.992 1 97.69 82 ALA A CA 1
ATOM 593 C C . ALA A 1 82 ? 2.83 -3.693 -12.625 1 97.69 82 ALA A C 1
ATOM 595 O O . ALA A 1 82 ? 2.795 -3.865 -13.844 1 97.69 82 ALA A O 1
ATOM 596 N N . ALA A 1 83 ? 1.97 -4.242 -11.828 1 97.19 83 ALA A N 1
ATOM 597 C CA . ALA A 1 83 ? 0.941 -5.16 -12.312 1 97.19 83 ALA A CA 1
ATOM 598 C C . ALA A 1 83 ? 0.05 -4.488 -13.352 1 97.19 83 ALA A C 1
ATOM 600 O O . ALA A 1 83 ? -0.412 -3.361 -13.141 1 97.19 83 ALA A O 1
ATOM 601 N N . ASP A 1 84 ? -0.136 -5.148 -14.406 1 96.12 84 ASP A N 1
ATOM 602 C CA . ASP A 1 84 ? -1.185 -4.84 -15.375 1 96.12 84 ASP A CA 1
ATOM 603 C C . ASP A 1 84 ? -2.348 -5.824 -15.258 1 96.12 84 ASP A C 1
ATOM 605 O O . ASP A 1 84 ? -2.186 -7.016 -15.516 1 96.12 84 ASP A O 1
ATOM 609 N N . VAL A 1 85 ? -3.51 -5.332 -14.898 1 94.44 85 VAL A N 1
ATOM 610 C CA . VAL A 1 85 ? -4.652 -6.203 -14.641 1 94.44 85 VAL A CA 1
ATOM 611 C C . VAL A 1 85 ? -5.754 -5.926 -15.664 1 94.44 85 VAL A C 1
ATOM 613 O O . VAL A 1 85 ? -6.918 -6.266 -15.438 1 94.44 85 VAL A O 1
ATOM 616 N N . SER A 1 86 ? -5.441 -5.281 -16.766 1 90.94 86 SER A N 1
ATOM 617 C CA . SER A 1 86 ? -6.438 -4.895 -17.75 1 90.94 86 SER A CA 1
ATOM 618 C C . SER A 1 86 ? -6.859 -6.086 -18.609 1 90.94 86 SER A C 1
ATOM 620 O O . SER A 1 86 ? -7.969 -6.109 -19.141 1 90.94 86 SER A O 1
ATOM 622 N N . GLY A 1 87 ? -6.02 -7.055 -18.797 1 87.19 87 GLY A N 1
ATOM 623 C CA . GLY A 1 87 ? -6.277 -8.164 -19.703 1 87.19 87 GLY A CA 1
ATOM 624 C C . GLY A 1 87 ? -7.012 -9.312 -19.047 1 87.19 87 GLY A C 1
ATOM 625 O O . GLY A 1 87 ? -7.344 -10.305 -19.703 1 87.19 87 GLY A O 1
ATOM 626 N N . GLY A 1 88 ? -7.348 -9.242 -17.766 1 89.5 88 GLY A N 1
ATOM 627 C CA . GLY A 1 88 ? -7.988 -10.359 -17.078 1 89.5 88 GLY A CA 1
ATOM 628 C C . GLY A 1 88 ? -7.762 -10.352 -15.586 1 89.5 88 GLY A C 1
ATOM 629 O O . GLY A 1 88 ? -7.68 -9.289 -14.969 1 89.5 88 GLY A O 1
ATOM 630 N N . ASN A 1 89 ? -7.762 -11.656 -15.062 1 93.31 89 ASN A N 1
ATOM 631 C CA . ASN A 1 89 ? -7.719 -11.773 -13.609 1 93.31 89 ASN A CA 1
ATOM 632 C C . ASN A 1 89 ? -6.316 -12.117 -13.117 1 93.31 89 ASN A C 1
ATOM 634 O O . ASN A 1 89 ? -6.047 -12.055 -11.914 1 93.31 89 ASN A O 1
ATOM 638 N N . ARG A 1 90 ? -5.488 -12.438 -14.031 1 95.06 90 ARG A N 1
ATOM 639 C CA . ARG A 1 90 ? -4.09 -12.664 -13.672 1 95.06 90 ARG A CA 1
ATOM 640 C C . ARG A 1 90 ? -3.24 -11.438 -13.992 1 95.06 90 ARG A C 1
ATOM 642 O O . ARG A 1 90 ? -3.188 -10.992 -15.141 1 95.06 90 ARG A O 1
ATOM 649 N N . PRO A 1 91 ? -2.572 -10.93 -13.016 1 96.44 91 PRO A N 1
ATOM 650 C CA . PRO A 1 91 ? -1.738 -9.758 -13.32 1 96.44 91 PRO A CA 1
ATOM 651 C C . PRO A 1 91 ? -0.546 -10.102 -14.211 1 96.44 91 PRO A C 1
ATOM 653 O O . PRO A 1 91 ? 0.041 -11.18 -14.07 1 96.44 91 PRO A O 1
ATOM 656 N N . SER A 1 92 ? -0.31 -9.242 -15.133 1 96.56 92 SER A N 1
ATOM 657 C CA . SER A 1 92 ? 0.964 -9.266 -15.844 1 96.56 92 SER A CA 1
ATOM 658 C C . SER A 1 92 ? 1.945 -8.258 -15.25 1 96.56 92 SER A C 1
ATOM 660 O O . SER A 1 92 ? 1.544 -7.184 -14.805 1 96.56 92 SER A O 1
ATOM 662 N N . PHE A 1 93 ? 3.25 -8.617 -15.273 1 96.56 93 PHE A N 1
ATOM 663 C CA . PHE A 1 93 ? 4.262 -7.762 -14.664 1 96.56 93 PHE A CA 1
ATOM 664 C C . PHE A 1 93 ? 5.316 -7.359 -15.688 1 96.56 93 PHE A C 1
ATOM 666 O O . PHE A 1 93 ? 6.473 -7.113 -15.328 1 96.56 93 PHE A O 1
ATOM 673 N N . THR A 1 94 ? 4.883 -7.246 -16.828 1 95.25 94 THR A N 1
ATOM 674 C CA . THR A 1 94 ? 5.812 -7.043 -17.938 1 95.25 94 THR A CA 1
ATOM 675 C C . THR A 1 94 ? 6.453 -5.66 -17.859 1 95.25 94 THR A C 1
ATOM 677 O O . THR A 1 94 ? 7.508 -5.426 -18.453 1 95.25 94 THR A O 1
ATOM 680 N N . GLN A 1 95 ? 5.871 -4.77 -17.203 1 95.94 95 GLN A N 1
ATOM 681 C CA . GLN A 1 95 ? 6.402 -3.412 -17.109 1 95.94 95 GLN A CA 1
ATOM 682 C C . GLN A 1 95 ? 7.512 -3.322 -16.062 1 95.94 95 GLN A C 1
ATOM 684 O O . GLN A 1 95 ? 8.242 -2.334 -16.016 1 95.94 95 GLN A O 1
ATOM 689 N N . ALA A 1 96 ? 7.57 -4.281 -15.188 1 97.38 96 ALA A N 1
ATOM 690 C CA . ALA A 1 96 ? 8.664 -4.316 -14.219 1 97.38 96 ALA A CA 1
ATOM 691 C C . ALA A 1 96 ? 10.008 -4.504 -14.914 1 97.38 96 ALA A C 1
ATOM 693 O O . ALA A 1 96 ? 10.094 -5.184 -15.938 1 97.38 96 ALA A O 1
ATOM 694 N N . ALA A 1 97 ? 11.016 -3.943 -14.383 1 97.69 97 ALA A N 1
ATOM 695 C CA . ALA A 1 97 ? 12.367 -4.172 -14.891 1 97.69 97 ALA A CA 1
ATOM 696 C C . ALA A 1 97 ? 12.758 -5.645 -14.773 1 97.69 97 ALA A C 1
ATOM 698 O O . ALA A 1 97 ? 12.258 -6.355 -13.898 1 97.69 97 ALA A O 1
ATOM 699 N N . ALA A 1 98 ? 13.633 -6.035 -15.633 1 97.31 98 ALA A N 1
ATOM 700 C CA . ALA A 1 98 ? 14.203 -7.371 -15.484 1 97.31 98 ALA A CA 1
ATOM 701 C C . ALA A 1 98 ? 14.867 -7.531 -14.117 1 97.31 98 ALA A C 1
ATOM 703 O O . ALA A 1 98 ? 15.406 -6.566 -13.562 1 97.31 98 ALA A O 1
ATOM 704 N N . PRO A 1 99 ? 14.883 -8.711 -13.609 1 96.5 99 PRO A N 1
ATOM 705 C CA . PRO A 1 99 ? 15.352 -8.93 -12.242 1 96.5 99 PRO A CA 1
ATOM 706 C C . PRO A 1 99 ? 16.734 -8.328 -11.984 1 96.5 99 PRO A C 1
ATOM 708 O O . PRO A 1 99 ? 16.938 -7.676 -10.961 1 96.5 99 PRO A O 1
ATOM 711 N N . ASP A 1 100 ? 17.656 -8.508 -12.914 1 97.25 100 ASP A N 1
ATOM 712 C CA . ASP A 1 100 ? 19 -7.996 -12.727 1 97.25 100 ASP A CA 1
ATOM 713 C C . ASP A 1 100 ? 19.016 -6.469 -12.648 1 97.25 100 ASP A C 1
ATOM 715 O O . ASP A 1 100 ? 19.641 -5.887 -11.758 1 97.25 100 ASP A O 1
ATOM 719 N N . GLU A 1 101 ? 18.297 -5.863 -13.57 1 97.56 101 GLU A N 1
ATOM 720 C CA . GLU A 1 101 ? 18.203 -4.406 -13.57 1 97.56 101 GLU A CA 1
ATOM 721 C C . GLU A 1 101 ? 17.406 -3.898 -12.375 1 97.56 101 GLU A C 1
ATOM 723 O O . GLU A 1 101 ? 17.75 -2.861 -11.797 1 97.56 101 GLU A O 1
ATOM 728 N N . GLY A 1 102 ? 16.344 -4.586 -12.039 1 98 102 GLY A N 1
ATOM 729 C CA . GLY A 1 102 ? 15.594 -4.25 -10.844 1 98 102 GLY A CA 1
ATOM 730 C C . GLY A 1 102 ? 16.438 -4.266 -9.586 1 98 102 GLY A C 1
ATOM 731 O O . GLY A 1 102 ? 16.375 -3.34 -8.773 1 98 102 GLY A O 1
ATOM 732 N N . ARG A 1 103 ? 17.234 -5.281 -9.453 1 98.25 103 ARG A N 1
ATOM 733 C CA . ARG A 1 103 ? 18.125 -5.398 -8.297 1 98.25 103 ARG A CA 1
ATOM 734 C C . ARG A 1 103 ? 19.141 -4.266 -8.273 1 98.25 103 ARG A C 1
ATOM 736 O O . ARG A 1 103 ? 19.391 -3.666 -7.227 1 98.25 103 ARG A O 1
ATOM 743 N N . ARG A 1 104 ? 19.734 -4.035 -9.422 1 98.44 104 ARG A N 1
ATOM 744 C CA . ARG A 1 104 ? 20.734 -2.969 -9.516 1 98.44 104 ARG A CA 1
ATOM 745 C C . ARG A 1 104 ? 20.156 -1.636 -9.055 1 98.44 104 ARG A C 1
ATOM 747 O O . ARG A 1 104 ? 20.766 -0.934 -8.242 1 98.44 104 ARG A O 1
ATOM 754 N N . LEU A 1 105 ? 18.984 -1.268 -9.578 1 98.38 105 LEU A N 1
ATOM 755 C CA . LEU A 1 105 ? 18.359 0.005 -9.234 1 98.38 105 LEU A CA 1
ATOM 756 C C . LEU A 1 105 ? 17.938 0.02 -7.77 1 98.38 105 LEU A C 1
ATOM 758 O O . LEU A 1 105 ? 18 1.058 -7.105 1 98.38 105 LEU A O 1
ATOM 762 N N . TYR A 1 106 ? 17.484 -1.132 -7.305 1 98.62 106 TYR A N 1
ATOM 763 C CA . TYR A 1 106 ? 17.141 -1.247 -5.895 1 98.62 106 TYR A CA 1
ATOM 764 C C . TYR A 1 106 ? 18.344 -0.989 -5.004 1 98.62 106 TYR A C 1
ATOM 766 O O . TYR A 1 106 ? 18.281 -0.181 -4.078 1 98.62 106 TYR A O 1
ATOM 774 N N . ASP A 1 107 ? 19.391 -1.609 -5.309 1 98.75 107 ASP A N 1
ATOM 775 C CA . ASP A 1 107 ? 20.609 -1.44 -4.539 1 98.75 107 ASP A CA 1
ATOM 776 C C . ASP A 1 107 ? 21.109 0.003 -4.605 1 98.75 107 ASP A C 1
ATOM 778 O O . ASP A 1 107 ? 21.562 0.554 -3.6 1 98.75 107 ASP A O 1
ATOM 782 N N . TYR A 1 108 ? 21.047 0.518 -5.801 1 98.81 108 TYR A N 1
ATOM 783 C CA . TYR A 1 108 ? 21.422 1.917 -5.969 1 98.81 108 TYR A CA 1
ATOM 784 C C . TYR A 1 108 ? 20.578 2.818 -5.078 1 98.81 108 TYR A C 1
ATOM 786 O O . TYR A 1 108 ? 21.109 3.676 -4.367 1 98.81 108 TYR A O 1
ATOM 794 N N . PHE A 1 109 ? 19.281 2.621 -5.09 1 98.88 109 PHE A N 1
ATOM 795 C CA . PHE A 1 109 ? 18.359 3.398 -4.277 1 98.88 109 PHE A CA 1
ATOM 796 C C . PHE A 1 109 ? 18.703 3.289 -2.799 1 98.88 109 PHE A C 1
ATOM 798 O O . PHE A 1 109 ? 18.781 4.301 -2.1 1 98.88 109 PHE A O 1
ATOM 805 N N . VAL A 1 110 ? 18.906 2.1 -2.318 1 98.81 110 VAL A N 1
ATOM 806 C CA . VAL A 1 110 ? 19.203 1.846 -0.912 1 98.81 110 VAL A CA 1
ATOM 807 C C . VAL A 1 110 ? 20.531 2.521 -0.534 1 98.81 110 VAL A C 1
ATOM 809 O O . VAL A 1 110 ? 20.641 3.131 0.533 1 98.81 110 VAL A O 1
ATOM 812 N N . HIS A 1 111 ? 21.484 2.389 -1.404 1 98.81 111 HIS A N 1
ATOM 813 C CA . HIS A 1 111 ? 22.766 3.037 -1.161 1 98.81 111 HIS A CA 1
ATOM 814 C C . HIS A 1 111 ? 22.609 4.543 -1.006 1 98.81 111 HIS A C 1
ATOM 816 O O . HIS A 1 111 ? 23.125 5.137 -0.059 1 98.81 111 HIS A O 1
ATOM 822 N N . ARG A 1 112 ? 21.875 5.141 -1.934 1 98.81 112 ARG A N 1
ATOM 823 C CA . ARG A 1 112 ? 21.625 6.578 -1.881 1 98.81 112 ARG A CA 1
ATOM 824 C C . ARG A 1 112 ? 20.828 6.949 -0.64 1 98.81 112 ARG A C 1
ATOM 826 O O . ARG A 1 112 ? 21.078 7.988 -0.021 1 98.81 112 ARG A O 1
ATOM 833 N N . ALA A 1 113 ? 19.859 6.133 -0.305 1 98.81 113 ALA A N 1
ATOM 834 C CA . ALA A 1 113 ? 19.031 6.375 0.882 1 98.81 113 ALA A CA 1
ATOM 835 C C . ALA A 1 113 ? 19.891 6.371 2.146 1 98.81 113 ALA A C 1
ATOM 837 O O . ALA A 1 113 ? 19.734 7.238 3.01 1 98.81 113 ALA A O 1
ATOM 838 N N . ARG A 1 114 ? 20.781 5.387 2.277 1 98.75 114 ARG A N 1
ATOM 839 C CA . ARG A 1 114 ? 21.641 5.258 3.453 1 98.75 114 ARG A CA 1
ATOM 840 C C . ARG A 1 114 ? 22.594 6.441 3.568 1 98.75 114 ARG A C 1
ATOM 842 O O . ARG A 1 114 ? 22.953 6.844 4.672 1 98.75 114 ARG A O 1
ATOM 849 N N . ALA A 1 115 ? 22.938 7.031 2.457 1 98.44 115 ALA A N 1
ATOM 850 C CA . ALA A 1 115 ? 23.797 8.219 2.459 1 98.44 115 ALA A CA 1
ATOM 851 C C . ALA A 1 115 ? 23.016 9.453 2.904 1 98.44 115 ALA A C 1
ATOM 853 O O . ALA A 1 115 ? 23.594 10.367 3.502 1 98.44 115 ALA A O 1
ATOM 854 N N . ALA A 1 116 ? 21.766 9.484 2.68 1 98.25 116 ALA A N 1
ATOM 855 C CA . ALA A 1 116 ? 20.969 10.703 2.857 1 98.25 116 ALA A CA 1
ATOM 856 C C . ALA A 1 116 ? 20.203 10.664 4.172 1 98.25 116 ALA A C 1
ATOM 858 O O . ALA A 1 116 ? 19.703 11.695 4.645 1 98.25 116 ALA A O 1
ATOM 859 N N . HIS A 1 117 ? 19.984 9.43 4.734 1 98.19 117 HIS A N 1
ATOM 860 C CA . HIS A 1 117 ? 19.125 9.242 5.898 1 98.19 117 HIS A CA 1
ATOM 861 C C . HIS A 1 117 ? 19.719 8.211 6.852 1 98.19 117 HIS A C 1
ATOM 863 O O . HIS A 1 117 ? 20.156 7.141 6.422 1 98.19 117 HIS A O 1
ATOM 869 N N . PRO A 1 118 ? 19.766 8.43 8.125 1 96.5 118 PRO A N 1
ATOM 870 C CA . PRO A 1 118 ? 20.531 7.602 9.078 1 96.5 118 PRO A CA 1
ATOM 871 C C . PRO A 1 118 ? 19.891 6.23 9.297 1 96.5 118 PRO A C 1
ATOM 873 O O . PRO A 1 118 ? 20.609 5.238 9.469 1 96.5 118 PRO A O 1
ATOM 876 N N . LEU A 1 119 ? 18.578 6.129 9.391 1 97.75 119 LEU A N 1
ATOM 877 C CA . LEU A 1 119 ? 17.906 4.883 9.727 1 97.75 119 LEU A CA 1
ATOM 878 C C . LEU A 1 119 ? 17.219 4.289 8.508 1 97.75 119 LEU A C 1
ATOM 880 O O . LEU A 1 119 ? 16.062 4.625 8.211 1 97.75 119 LEU A O 1
ATOM 884 N N . VAL A 1 120 ? 17.938 3.414 7.812 1 98.81 120 VAL A N 1
ATOM 885 C CA . VAL A 1 120 ? 17.406 2.748 6.625 1 98.81 120 VAL A CA 1
ATOM 886 C C . VAL A 1 120 ? 17.516 1.234 6.789 1 98.81 120 VAL A C 1
ATOM 888 O O . VAL A 1 120 ? 18.625 0.708 6.98 1 98.81 120 VAL A O 1
ATOM 891 N N . ALA A 1 121 ? 16.453 0.565 6.832 1 98.88 121 ALA A N 1
ATOM 892 C CA . ALA A 1 121 ? 16.391 -0.894 6.855 1 98.88 121 ALA A CA 1
ATOM 893 C C . ALA A 1 121 ? 15.844 -1.441 5.539 1 98.88 121 ALA A C 1
ATOM 895 O O . ALA A 1 121 ? 15.227 -0.708 4.766 1 98.88 121 ALA A O 1
ATOM 896 N N . THR A 1 122 ? 16.125 -2.662 5.281 1 98.75 122 THR A N 1
ATOM 897 C CA . THR A 1 122 ? 15.703 -3.281 4.027 1 98.75 122 THR A CA 1
ATOM 898 C C . THR A 1 122 ? 15.266 -4.723 4.262 1 98.75 122 THR A C 1
ATOM 900 O O . THR A 1 122 ? 15.516 -5.293 5.324 1 98.75 122 THR A O 1
ATOM 903 N N . GLY A 1 123 ? 14.5 -5.211 3.32 1 97.62 123 GLY A N 1
ATOM 904 C CA . GLY A 1 123 ? 14.398 -6.652 3.152 1 97.62 123 GLY A CA 1
ATOM 905 C C . GLY A 1 123 ? 15.508 -7.227 2.295 1 97.62 123 GLY A C 1
ATOM 906 O O . GLY A 1 123 ? 16.672 -6.812 2.402 1 97.62 123 GLY A O 1
ATOM 907 N N . GLU A 1 124 ? 15.125 -8.25 1.586 1 96.88 124 GLU A N 1
ATOM 908 C CA . GLU A 1 124 ? 16.016 -8.883 0.62 1 96.88 124 GLU A CA 1
ATOM 909 C C . GLU A 1 124 ? 15.375 -8.945 -0.764 1 96.88 124 GLU A C 1
ATOM 911 O O . GLU A 1 124 ? 14.273 -9.484 -0.921 1 96.88 124 GLU A O 1
ATOM 916 N N . PHE A 1 125 ? 16.094 -8.438 -1.784 1 96.62 125 PHE A N 1
ATOM 917 C CA . PHE A 1 125 ? 15.547 -8.367 -3.135 1 96.62 125 PHE A CA 1
ATOM 918 C C . PHE A 1 125 ? 15.148 -9.75 -3.635 1 96.62 125 PHE A C 1
ATOM 920 O O . PHE A 1 125 ? 15.961 -10.672 -3.621 1 96.62 125 PHE A O 1
ATOM 927 N N . GLY A 1 126 ? 13.852 -9.844 -3.99 1 91.81 126 GLY A N 1
ATOM 928 C CA . GLY A 1 126 ? 13.375 -11.047 -4.652 1 91.81 126 GLY A CA 1
ATOM 929 C C . GLY A 1 126 ? 13.008 -12.156 -3.68 1 91.81 126 GLY A C 1
ATOM 930 O O . GLY A 1 126 ? 12.492 -13.195 -4.086 1 91.81 126 GLY A O 1
ATOM 931 N N . ALA A 1 127 ? 13.211 -11.992 -2.402 1 93.88 127 ALA A N 1
ATOM 932 C CA . ALA A 1 127 ? 12.938 -13.023 -1.402 1 93.88 127 ALA A CA 1
ATOM 933 C C . ALA A 1 127 ? 11.461 -13.047 -1.022 1 93.88 127 ALA A C 1
ATOM 935 O O . ALA A 1 127 ? 10.766 -12.039 -1.173 1 93.88 127 ALA A O 1
ATOM 936 N N . ASP A 1 128 ? 11 -14.227 -0.622 1 95.19 128 ASP A N 1
ATOM 937 C CA . ASP A 1 128 ? 9.695 -14.32 0.028 1 95.19 128 ASP A CA 1
ATOM 938 C C . ASP A 1 128 ? 9.742 -13.719 1.433 1 95.19 128 ASP A C 1
ATOM 940 O O . ASP A 1 128 ? 10.406 -14.258 2.322 1 95.19 128 ASP A O 1
ATOM 944 N N . MET A 1 129 ? 9.047 -12.648 1.662 1 98.06 129 MET A N 1
ATOM 945 C CA . MET A 1 129 ? 9.141 -11.859 2.889 1 98.06 129 MET A CA 1
ATOM 946 C C . MET A 1 129 ? 7.766 -11.695 3.531 1 98.06 129 MET A C 1
ATOM 948 O O . MET A 1 129 ? 6.766 -11.531 2.83 1 98.06 129 MET A O 1
ATOM 952 N N . GLN A 1 130 ? 7.75 -11.781 4.773 1 98.75 130 GLN A N 1
ATOM 953 C CA . GLN A 1 130 ? 6.617 -11.297 5.562 1 98.75 130 GLN A CA 1
ATOM 954 C C . GLN A 1 130 ? 6.867 -9.883 6.074 1 98.75 130 GLN A C 1
ATOM 956 O O . GLN A 1 130 ? 7.773 -9.656 6.879 1 98.75 130 GLN A O 1
ATOM 961 N N . VAL A 1 131 ? 6.145 -8.93 5.551 1 98.88 131 VAL A N 1
ATOM 962 C CA . VAL A 1 131 ? 6.324 -7.535 5.938 1 98.88 131 VAL A CA 1
ATOM 963 C C . VAL A 1 131 ? 5.262 -7.141 6.961 1 98.88 131 VAL A C 1
ATOM 965 O O . VAL A 1 131 ? 4.082 -7.02 6.625 1 98.88 131 VAL A O 1
ATOM 968 N N . HIS A 1 132 ? 5.652 -6.965 8.164 1 98.88 132 HIS A N 1
ATOM 969 C CA . HIS A 1 132 ? 4.789 -6.523 9.258 1 98.88 132 HIS A CA 1
ATOM 970 C C . HIS A 1 132 ? 4.746 -5 9.344 1 98.88 132 HIS A C 1
ATOM 972 O O . HIS A 1 132 ? 5.789 -4.344 9.289 1 98.88 132 HIS A O 1
ATOM 978 N N . LEU A 1 133 ? 3.533 -4.484 9.445 1 98.69 133 LEU A N 1
ATOM 979 C CA . LEU A 1 133 ? 3.492 -3.041 9.648 1 98.69 133 LEU A CA 1
ATOM 980 C C . LEU A 1 133 ? 2.221 -2.631 10.383 1 98.69 133 LEU A C 1
ATOM 982 O O . LEU A 1 133 ? 1.217 -3.346 10.344 1 98.69 133 LEU A O 1
ATOM 986 N N . VAL A 1 134 ? 2.354 -1.603 11.117 1 98.81 134 VAL A N 1
ATOM 987 C CA . VAL A 1 134 ? 1.21 -0.849 11.617 1 98.81 134 VAL A CA 1
ATOM 988 C C . VAL A 1 134 ? 1.102 0.481 10.875 1 98.81 134 VAL A C 1
ATOM 990 O O . VAL A 1 134 ? 1.869 1.41 11.133 1 98.81 134 VAL A O 1
ATOM 993 N N . ASN A 1 135 ? 0.208 0.539 9.906 1 98.81 135 ASN A N 1
ATOM 994 C CA . ASN A 1 135 ? -0.066 1.772 9.18 1 98.81 135 ASN A CA 1
ATOM 995 C C . ASN A 1 135 ? -0.791 2.793 10.055 1 98.81 135 ASN A C 1
ATOM 997 O O . ASN A 1 135 ? -1.915 2.551 10.492 1 98.81 135 ASN A O 1
ATOM 1001 N N . ASP A 1 136 ? -0.149 3.904 10.32 1 97.94 136 ASP A N 1
ATOM 1002 C CA . ASP A 1 136 ? -0.622 4.922 11.258 1 97.94 136 ASP A CA 1
ATOM 1003 C C . ASP A 1 136 ? -1.519 5.938 10.555 1 97.94 136 ASP A C 1
ATOM 1005 O O . ASP A 1 136 ? -1.056 6.695 9.695 1 97.94 136 ASP A O 1
ATOM 1009 N N . GLY A 1 137 ? -2.9 5.852 10.898 1 94.25 137 GLY A N 1
ATOM 1010 C CA . GLY A 1 137 ? -3.812 6.785 10.258 1 94.25 137 GLY A CA 1
ATOM 1011 C C . GLY A 1 137 ? -5.074 6.125 9.734 1 94.25 137 GLY A C 1
ATOM 1012 O O . GLY A 1 137 ? -6.16 6.328 10.281 1 94.25 137 GLY A O 1
ATOM 1013 N N . PRO A 1 138 ? -4.883 5.398 8.578 1 97.81 138 PRO A N 1
ATOM 1014 C CA . PRO A 1 138 ? -3.678 5.133 7.785 1 97.81 138 PRO A CA 1
ATOM 1015 C C . PRO A 1 138 ? -3.385 6.238 6.773 1 97.81 138 PRO A C 1
ATOM 1017 O O . PRO A 1 138 ? -4.289 6.984 6.387 1 97.81 138 PRO A O 1
ATOM 1020 N N . VAL A 1 139 ? -2.131 6.383 6.375 1 98.44 139 VAL A N 1
ATOM 1021 C CA . VAL A 1 139 ? -1.658 7.254 5.305 1 98.44 139 VAL A CA 1
ATOM 1022 C C . VAL A 1 139 ? -0.851 6.441 4.293 1 98.44 139 VAL A C 1
ATOM 1024 O O . VAL A 1 139 ? 0.202 5.895 4.629 1 98.44 139 VAL A O 1
ATOM 1027 N N . THR A 1 140 ? -1.311 6.301 3.109 1 98.69 140 THR A N 1
ATOM 1028 C CA . THR A 1 140 ? -0.664 5.594 2.008 1 98.69 140 THR A CA 1
ATOM 1029 C C . THR A 1 140 ? -0.642 6.461 0.751 1 98.69 140 THR A C 1
ATOM 1031 O O . THR A 1 140 ? -1.687 6.926 0.293 1 98.69 140 THR A O 1
ATOM 1034 N N . ILE A 1 141 ? 0.503 6.664 0.199 1 98.38 141 ILE A N 1
ATOM 1035 C CA . ILE A 1 141 ? 0.681 7.551 -0.946 1 98.38 141 ILE A CA 1
ATOM 1036 C C . ILE A 1 141 ? 1.314 6.781 -2.102 1 98.38 141 ILE A C 1
ATOM 1038 O O . ILE A 1 141 ? 2.434 6.277 -1.981 1 98.38 141 ILE A O 1
ATOM 1042 N N . PRO A 1 142 ? 0.603 6.668 -3.217 1 98.19 142 PRO A N 1
ATOM 1043 C CA . PRO A 1 142 ? 1.247 6.156 -4.426 1 98.19 142 PRO A CA 1
ATOM 1044 C C . PRO A 1 142 ? 2.115 7.203 -5.121 1 98.19 142 PRO A C 1
ATOM 1046 O O . PRO A 1 142 ? 1.706 8.359 -5.258 1 98.19 142 PRO A O 1
ATOM 1049 N N . LEU A 1 143 ? 3.311 6.816 -5.5 1 97.62 143 LEU A N 1
ATOM 1050 C CA . LEU A 1 143 ? 4.23 7.684 -6.227 1 97.62 143 LEU A CA 1
ATOM 1051 C C . LEU A 1 143 ? 4.676 7.031 -7.531 1 97.62 143 LEU A C 1
ATOM 1053 O O . LEU A 1 143 ? 4.809 5.805 -7.605 1 97.62 143 LEU A O 1
ATOM 1057 N N . GLN A 1 144 ? 4.922 7.844 -8.484 1 96.06 144 GLN A N 1
ATOM 1058 C CA . GLN A 1 144 ? 5.492 7.395 -9.75 1 96.06 144 GLN A CA 1
ATOM 1059 C C . GLN A 1 144 ? 6.418 8.453 -10.336 1 96.06 144 GLN A C 1
ATOM 1061 O O . GLN A 1 144 ? 6.059 9.633 -10.406 1 96.06 144 GLN A O 1
ATOM 1066 N N . MET A 1 145 ? 7.613 7.965 -10.641 1 93.81 145 MET A N 1
ATOM 1067 C CA . MET A 1 145 ? 8.586 8.828 -11.305 1 93.81 145 MET A CA 1
ATOM 1068 C C . MET A 1 145 ? 8.805 8.383 -12.75 1 93.81 145 MET A C 1
ATOM 1070 O O . MET A 1 145 ? 8.914 7.184 -13.023 1 93.81 145 MET A O 1
ATOM 1074 N N . ALA A 1 146 ? 8.648 9.188 -13.773 1 77.19 146 ALA A N 1
ATOM 1075 C CA . ALA A 1 146 ? 8.938 8.945 -15.18 1 77.19 146 ALA A CA 1
ATOM 1076 C C . ALA A 1 146 ? 10.188 9.711 -15.625 1 77.19 146 ALA A C 1
ATOM 1078 O O . ALA A 1 146 ? 10.555 10.719 -15.016 1 77.19 146 ALA A O 1
ATOM 1079 N N . MET B 1 1 ? -11.969 5.598 -9.195 1 98 1 MET B N 1
ATOM 1080 C CA . MET B 1 1 ? -11.805 4.977 -7.887 1 98 1 MET B CA 1
ATOM 1081 C C . MET B 1 1 ? -10.461 4.25 -7.797 1 98 1 MET B C 1
ATOM 1083 O O . MET B 1 1 ? -10.055 3.57 -8.742 1 98 1 MET B O 1
ATOM 1087 N N . LYS B 1 2 ? -9.727 4.469 -6.715 1 98.44 2 LYS B N 1
ATOM 1088 C CA . LYS B 1 2 ? -8.398 3.879 -6.539 1 98.44 2 LYS B CA 1
ATOM 1089 C C . LYS B 1 2 ? -8.391 2.885 -5.379 1 98.44 2 LYS B C 1
ATOM 1091 O O . LYS B 1 2 ? -9.133 3.053 -4.406 1 98.44 2 LYS B O 1
ATOM 1096 N N . ALA B 1 3 ? -7.559 1.897 -5.539 1 98.69 3 ALA B N 1
ATOM 1097 C CA . ALA B 1 3 ? -7.344 0.96 -4.438 1 98.69 3 ALA B CA 1
ATOM 1098 C C . ALA B 1 3 ? -5.902 0.462 -4.414 1 98.69 3 ALA B C 1
ATOM 1100 O O . ALA B 1 3 ? -5.262 0.345 -5.465 1 98.69 3 ALA B O 1
ATOM 1101 N N . ILE B 1 4 ? -5.371 0.304 -3.299 1 98.81 4 ILE B N 1
ATOM 1102 C CA . ILE B 1 4 ? -4.191 -0.519 -3.066 1 98.81 4 ILE B CA 1
ATOM 1103 C C . ILE B 1 4 ? -4.598 -1.836 -2.41 1 98.81 4 ILE B C 1
ATOM 1105 O O . ILE B 1 4 ? -5.238 -1.839 -1.355 1 98.81 4 ILE B O 1
ATOM 1109 N N . VAL B 1 5 ? -4.242 -2.889 -3.049 1 98.75 5 VAL B N 1
ATOM 1110 C CA . VAL B 1 5 ? -4.59 -4.219 -2.561 1 98.75 5 VAL B CA 1
ATOM 1111 C C . VAL B 1 5 ? -3.33 -4.938 -2.078 1 98.75 5 VAL B C 1
ATOM 1113 O O . VAL B 1 5 ? -2.348 -5.043 -2.814 1 98.75 5 VAL B O 1
ATOM 1116 N N . GLN B 1 6 ? -3.393 -5.426 -0.887 1 98.81 6 GLN B N 1
ATOM 1117 C CA . GLN B 1 6 ? -2.258 -6.152 -0.328 1 98.81 6 GLN B CA 1
ATOM 1118 C C . GLN B 1 6 ? -2.666 -7.559 0.111 1 98.81 6 GLN B C 1
ATOM 1120 O O . GLN B 1 6 ? -3.635 -7.723 0.857 1 98.81 6 GLN B O 1
ATOM 1125 N N . ARG B 1 7 ? -1.981 -8.531 -0.389 1 98.81 7 ARG B N 1
ATOM 1126 C CA . ARG B 1 7 ? -2.154 -9.906 0.085 1 98.81 7 ARG B CA 1
ATOM 1127 C C . ARG B 1 7 ? -1.604 -10.07 1.499 1 98.81 7 ARG B C 1
ATOM 1129 O O . ARG B 1 7 ? -0.423 -9.812 1.744 1 98.81 7 ARG B O 1
ATOM 1136 N N . VAL B 1 8 ? -2.479 -10.602 2.428 1 98.88 8 VAL B N 1
ATOM 1137 C CA . VAL B 1 8 ? -2.049 -10.586 3.822 1 98.88 8 VAL B CA 1
ATOM 1138 C C . VAL B 1 8 ? -2.213 -11.969 4.434 1 98.88 8 VAL B C 1
ATOM 1140 O O . VAL B 1 8 ? -3.135 -12.711 4.078 1 98.88 8 VAL B O 1
ATOM 1143 N N . ALA B 1 9 ? -1.323 -12.242 5.316 1 98.69 9 ALA B N 1
ATOM 1144 C CA . ALA B 1 9 ? -1.509 -13.406 6.18 1 98.69 9 ALA B CA 1
ATOM 1145 C C . ALA B 1 9 ? -2.533 -13.117 7.273 1 98.69 9 ALA B C 1
ATOM 1147 O O . ALA B 1 9 ? -3.234 -14.016 7.73 1 98.69 9 ALA B O 1
ATOM 1148 N N . SER B 1 10 ? -2.553 -11.938 7.688 1 98.81 10 SER B N 1
ATOM 1149 C CA . SER B 1 10 ? -3.539 -11.406 8.617 1 98.81 10 SER B CA 1
ATOM 1150 C C . SER B 1 10 ? -3.549 -9.883 8.594 1 98.81 10 SER B C 1
ATOM 1152 O O . SER B 1 10 ? -2.555 -9.25 8.219 1 98.81 10 SER B O 1
ATOM 1154 N N . ALA B 1 11 ? -4.664 -9.266 8.977 1 98.88 11 ALA B N 1
ATOM 1155 C CA . ALA B 1 11 ? -4.789 -7.816 9.094 1 98.88 11 ALA B CA 1
ATOM 1156 C C . ALA B 1 11 ? -5.895 -7.445 10.078 1 98.88 11 ALA B C 1
ATOM 1158 O O . ALA B 1 11 ? -6.863 -8.188 10.25 1 98.88 11 ALA B O 1
ATOM 1159 N N . ARG B 1 12 ? -5.73 -6.332 10.68 1 98.88 12 ARG B N 1
ATOM 1160 C CA . ARG B 1 12 ? -6.77 -5.828 11.578 1 98.88 12 ARG B CA 1
ATOM 1161 C C . ARG B 1 12 ? -6.699 -4.312 11.703 1 98.88 12 ARG B C 1
ATOM 1163 O O . ARG B 1 12 ? -5.652 -3.709 11.445 1 98.88 12 ARG B O 1
ATOM 1170 N N . VAL B 1 13 ? -7.754 -3.742 12.148 1 98.88 13 VAL B N 1
ATOM 1171 C CA . VAL B 1 13 ? -7.859 -2.307 12.383 1 98.88 13 VAL B CA 1
ATOM 1172 C C . VAL B 1 13 ? -8.172 -2.045 13.859 1 98.88 13 VAL B C 1
ATOM 1174 O O . VAL B 1 13 ? -9.117 -2.611 14.406 1 98.88 13 VAL B O 1
ATOM 1177 N N . ASP B 1 14 ? -7.367 -1.245 14.453 1 98.81 14 ASP B N 1
ATOM 1178 C CA . ASP B 1 14 ? -7.617 -0.798 15.82 1 98.81 14 ASP B CA 1
ATOM 1179 C C . ASP B 1 14 ? -7.988 0.683 15.859 1 98.81 14 ASP B C 1
ATOM 1181 O O . ASP B 1 14 ? -7.375 1.498 15.164 1 98.81 14 ASP B O 1
ATOM 1185 N N . ILE B 1 15 ? -8.938 1.034 16.578 1 98 15 ILE B N 1
ATOM 1186 C CA . ILE B 1 15 ? -9.32 2.406 16.891 1 98 15 ILE B CA 1
ATOM 1187 C C . ILE B 1 15 ? -9.344 2.609 18.391 1 98 15 ILE B C 1
ATOM 1189 O O . ILE B 1 15 ? -10.047 1.895 19.109 1 98 15 ILE B O 1
ATOM 1193 N N . ALA B 1 16 ? -8.594 3.523 18.844 1 96 16 ALA B N 1
ATOM 1194 C CA . ALA B 1 16 ? -8.492 3.787 20.266 1 96 16 ALA B CA 1
ATOM 1195 C C . ALA B 1 16 ? -8.18 2.51 21.047 1 96 16 ALA B C 1
ATOM 1197 O O . ALA B 1 16 ? -8.828 2.211 22.047 1 96 16 ALA B O 1
ATOM 1198 N N . GLY B 1 17 ? -7.402 1.736 20.453 1 95.88 17 GLY B N 1
ATOM 1199 C CA . GLY B 1 17 ? -6.902 0.546 21.125 1 95.88 17 GLY B CA 1
ATOM 1200 C C . GLY B 1 17 ? -7.84 -0.642 21.016 1 95.88 17 GLY B C 1
ATOM 1201 O O . GLY B 1 17 ? -7.543 -1.724 21.531 1 95.88 17 GLY B O 1
ATOM 1202 N N . GLN B 1 18 ? -8.93 -0.492 20.328 1 97.88 18 GLN B N 1
ATOM 1203 C CA . GLN B 1 18 ? -9.898 -1.57 20.141 1 97.88 18 GLN B CA 1
ATOM 1204 C C . GLN B 1 18 ? -9.922 -2.053 18.703 1 97.88 18 GLN B C 1
ATOM 1206 O O . GLN B 1 18 ? -10.008 -1.246 17.766 1 97.88 18 GLN B O 1
ATOM 1211 N N . THR B 1 19 ? -9.875 -3.373 18.625 1 98.62 19 THR B N 1
ATOM 1212 C CA . THR B 1 19 ? -9.969 -3.941 17.297 1 98.62 19 THR B CA 1
ATOM 1213 C C . THR B 1 19 ? -11.398 -3.85 16.766 1 98.62 19 THR B C 1
ATOM 1215 O O . THR B 1 19 ? -12.328 -4.352 17.391 1 98.62 19 THR B O 1
ATOM 1218 N N . VAL B 1 20 ? -11.586 -3.285 15.594 1 98.5 20 VAL B N 1
ATOM 1219 C CA . VAL B 1 20 ? -12.938 -3.084 15.078 1 98.5 20 VAL B CA 1
ATOM 1220 C C . VAL B 1 20 ? -13.156 -3.971 13.852 1 98.5 20 VAL B C 1
ATOM 1222 O O . VAL B 1 20 ? -14.297 -4.168 13.422 1 98.5 20 VAL B O 1
ATOM 1225 N N . GLY B 1 21 ? -12.125 -4.504 13.297 1 98.62 21 GLY B N 1
ATOM 1226 C CA . GLY B 1 21 ? -12.148 -5.41 12.156 1 98.62 21 GLY B CA 1
ATOM 1227 C C . GLY B 1 21 ? -10.867 -6.211 12.008 1 98.62 21 GLY B C 1
ATOM 1228 O O . GLY B 1 21 ? -9.773 -5.703 12.281 1 98.62 21 GLY B O 1
ATOM 1229 N N . ALA B 1 22 ? -11.047 -7.426 11.625 1 98.81 22 ALA B N 1
ATOM 1230 C CA . ALA B 1 22 ? -9.875 -8.281 11.461 1 98.81 22 ALA B CA 1
ATOM 1231 C C . ALA B 1 22 ? -10.148 -9.406 10.469 1 98.81 22 ALA B C 1
ATOM 1233 O O . ALA B 1 22 ? -11.289 -9.852 10.32 1 98.81 22 ALA B O 1
ATOM 1234 N N . ILE B 1 23 ? -9.133 -9.836 9.82 1 98.88 23 ILE B N 1
ATOM 1235 C CA . ILE B 1 23 ? -9.195 -11.016 8.961 1 98.88 23 ILE B CA 1
ATOM 1236 C C . ILE B 1 23 ? -7.902 -11.82 9.094 1 98.88 23 ILE B C 1
ATOM 1238 O O . ILE B 1 23 ? -6.871 -11.289 9.516 1 98.88 23 ILE B O 1
ATOM 1242 N N . GLY B 1 24 ? -8.008 -13.109 8.844 1 98.56 24 GLY B N 1
ATOM 1243 C CA . GLY B 1 24 ? -6.816 -13.891 8.555 1 98.56 24 GLY B CA 1
ATOM 1244 C C . GLY B 1 24 ? -6.277 -13.68 7.156 1 98.56 24 GLY B C 1
ATOM 1245 O O . GLY B 1 24 ? -6.191 -12.539 6.688 1 98.56 24 GLY B O 1
ATOM 1246 N N . ALA B 1 25 ? -5.918 -14.766 6.492 1 98.69 25 ALA B N 1
ATOM 1247 C CA . ALA B 1 25 ? -5.414 -14.664 5.125 1 98.69 25 ALA B CA 1
ATOM 1248 C C . ALA B 1 25 ? -6.457 -14.039 4.203 1 98.69 25 ALA B C 1
ATOM 1250 O O . ALA B 1 25 ? -7.648 -14.336 4.309 1 98.69 25 ALA B O 1
ATOM 1251 N N . GLY B 1 26 ? -6.074 -13.148 3.4 1 98.81 26 GLY B N 1
ATOM 1252 C CA . GLY B 1 26 ? -6.973 -12.484 2.469 1 98.81 26 GLY B CA 1
ATOM 1253 C C . GLY B 1 26 ? -6.402 -11.195 1.902 1 98.81 26 GLY B C 1
ATOM 1254 O O . GLY B 1 26 ? -5.219 -11.133 1.564 1 98.81 26 GLY B O 1
ATOM 1255 N N . LEU B 1 27 ? -7.277 -10.195 1.692 1 98.94 27 LEU B N 1
ATOM 1256 C CA . LEU B 1 27 ? -6.875 -8.938 1.079 1 98.94 27 LEU B CA 1
ATOM 1257 C C . LEU B 1 27 ? -7.164 -7.762 2.01 1 98.94 27 LEU B C 1
ATOM 1259 O O . LEU B 1 27 ? -8.281 -7.625 2.514 1 98.94 27 LEU B O 1
ATOM 1263 N N . LEU B 1 28 ? -6.164 -7.027 2.295 1 98.94 28 LEU B N 1
ATOM 1264 C CA . LEU B 1 28 ? -6.402 -5.664 2.762 1 98.94 28 LEU B CA 1
ATOM 1265 C C . LEU B 1 28 ? -6.594 -4.715 1.585 1 98.94 28 LEU B C 1
ATOM 1267 O O . LEU B 1 28 ? -5.73 -4.625 0.708 1 98.94 28 LEU B O 1
ATOM 1271 N N . VAL B 1 29 ? -7.707 -4.043 1.563 1 98.94 29 VAL B N 1
ATOM 1272 C CA . VAL B 1 29 ? -8.047 -3.115 0.491 1 98.94 29 VAL B CA 1
ATOM 1273 C C . VAL B 1 29 ? -8.109 -1.691 1.039 1 98.94 29 VAL B C 1
ATOM 1275 O O . VAL B 1 29 ? -9.008 -1.354 1.812 1 98.94 29 VAL B O 1
ATOM 1278 N N . LEU B 1 30 ? -7.156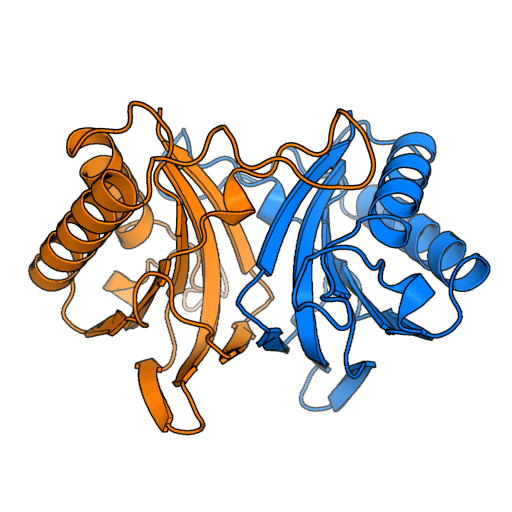 -0.918 0.715 1 98.88 30 LEU B N 1
ATOM 1279 C CA . LEU B 1 30 ? -7.25 0.524 0.912 1 98.88 30 LEU B CA 1
ATOM 1280 C C . LEU B 1 30 ? -7.988 1.185 -0.248 1 98.88 30 LEU B C 1
ATOM 1282 O O . LEU B 1 30 ? -7.531 1.129 -1.392 1 98.88 30 LEU B O 1
ATOM 1286 N N . LEU B 1 31 ? -9.078 1.799 0.031 1 98.81 31 LEU B N 1
ATOM 1287 C CA . LEU B 1 31 ? -10.008 2.23 -1.004 1 98.81 31 LEU B CA 1
ATOM 1288 C C . LEU B 1 31 ? -10.195 3.744 -0.975 1 98.81 31 LEU B C 1
ATOM 1290 O O . LEU B 1 31 ? -10.367 4.332 0.095 1 98.81 31 LEU B O 1
ATOM 1294 N N . CYS B 1 32 ? -10.164 4.34 -2.148 1 98.62 32 CYS B N 1
ATOM 1295 C CA . CYS B 1 32 ? -10.367 5.781 -2.275 1 98.62 32 CYS B CA 1
ATOM 1296 C C . CYS B 1 32 ? -11.375 6.098 -3.371 1 98.62 32 CYS B C 1
ATOM 1298 O O . CYS B 1 32 ? -11.156 5.762 -4.539 1 98.62 32 CYS B O 1
ATOM 1300 N N . ALA B 1 33 ? -12.469 6.707 -2.955 1 98.38 33 ALA B N 1
ATOM 1301 C CA . ALA B 1 33 ? -13.375 7.305 -3.936 1 98.38 33 ALA B CA 1
ATOM 1302 C C . ALA B 1 33 ? -12.836 8.641 -4.434 1 98.38 33 ALA B C 1
ATOM 1304 O O . ALA B 1 33 ? -12.383 9.469 -3.639 1 98.38 33 ALA B O 1
ATOM 1305 N N . GLU B 1 34 ? -12.859 8.852 -5.707 1 98 34 GLU B N 1
ATOM 1306 C CA . GLU B 1 34 ? -12.422 10.109 -6.301 1 98 34 GLU B CA 1
ATOM 1307 C C . GLU B 1 34 ? -13.609 10.938 -6.785 1 98 34 GLU B C 1
ATOM 1309 O O . GLU B 1 34 ? -14.734 10.43 -6.863 1 98 34 GLU B O 1
ATOM 1314 N N . ARG B 1 35 ? -13.266 12.18 -7.066 1 96.75 35 ARG B N 1
ATOM 1315 C CA . ARG B 1 35 ? -14.289 13.055 -7.629 1 96.75 35 ARG B CA 1
ATOM 1316 C C . ARG B 1 35 ? -14.867 12.461 -8.914 1 96.75 35 ARG B C 1
ATOM 1318 O O . ARG B 1 35 ? -14.117 12.023 -9.789 1 96.75 35 ARG B O 1
ATOM 1325 N N . GLY B 1 36 ? -16.234 12.406 -8.938 1 95.56 36 GLY B N 1
ATOM 1326 C CA . GLY B 1 36 ? -16.875 11.953 -10.156 1 95.56 36 GLY B CA 1
ATOM 1327 C C . GLY B 1 36 ? -17.141 10.461 -10.18 1 95.56 36 GLY B C 1
ATOM 1328 O O . GLY B 1 36 ? -17.812 9.953 -11.078 1 95.56 36 GLY B O 1
ATOM 1329 N N . ASP B 1 37 ? -16.656 9.766 -9.211 1 97.31 37 ASP B N 1
ATOM 1330 C CA . ASP B 1 37 ? -16.922 8.328 -9.141 1 97.31 37 ASP B CA 1
ATOM 1331 C C . ASP B 1 37 ? -18.406 8.055 -8.938 1 97.31 37 ASP B C 1
ATOM 1333 O O . ASP B 1 37 ? -19.109 8.859 -8.32 1 97.31 37 ASP B O 1
ATOM 1337 N N . ALA B 1 38 ? -18.859 6.961 -9.484 1 97.12 38 ALA B N 1
ATOM 1338 C CA . ALA B 1 38 ? -20.234 6.477 -9.32 1 97.12 38 ALA B CA 1
ATOM 1339 C C . ALA B 1 38 ? -20.25 5.023 -8.859 1 97.12 38 ALA B C 1
ATOM 1341 O O . ALA B 1 38 ? -19.188 4.391 -8.734 1 97.12 38 ALA B O 1
ATOM 1342 N N . ASP B 1 39 ? -21.422 4.555 -8.602 1 98.25 39 ASP B N 1
ATOM 1343 C CA . ASP B 1 39 ? -21.594 3.186 -8.133 1 98.25 39 ASP B CA 1
ATOM 1344 C C . ASP B 1 39 ? -20.969 2.188 -9.102 1 98.25 39 ASP B C 1
ATOM 1346 O O . ASP B 1 39 ? -20.406 1.174 -8.68 1 98.25 39 ASP B O 1
ATOM 1350 N N . ALA B 1 40 ? -21.016 2.521 -10.344 1 97.88 40 ALA B N 1
ATOM 1351 C CA . ALA B 1 40 ? -20.5 1.617 -11.367 1 97.88 40 ALA B CA 1
ATOM 1352 C C . ALA B 1 40 ? -19 1.369 -11.18 1 97.88 40 ALA B C 1
ATOM 1354 O O . ALA B 1 40 ? -18.516 0.261 -11.414 1 97.88 40 ALA B O 1
ATOM 1355 N N . MET B 1 41 ? -18.203 2.387 -10.773 1 97.38 41 MET B N 1
ATOM 1356 C CA . MET B 1 41 ? -16.781 2.225 -10.531 1 97.38 41 MET B CA 1
ATOM 1357 C C . MET B 1 41 ? -16.531 1.308 -9.336 1 97.38 41 MET B C 1
ATOM 1359 O O . MET B 1 41 ? -15.602 0.496 -9.352 1 97.38 41 MET B O 1
ATOM 1363 N N . ALA B 1 42 ? -17.375 1.444 -8.359 1 98.25 42 ALA B N 1
ATOM 1364 C CA . ALA B 1 42 ? -17.281 0.581 -7.184 1 98.25 42 ALA B CA 1
ATOM 1365 C C . ALA B 1 42 ? -17.547 -0.875 -7.547 1 98.25 42 ALA B C 1
ATOM 1367 O O . ALA B 1 42 ? -16.844 -1.778 -7.094 1 98.25 42 ALA B O 1
ATOM 1368 N N . ASP B 1 43 ? -18.594 -1.034 -8.367 1 98.38 43 ASP B N 1
ATOM 1369 C CA . ASP B 1 43 ? -18.938 -2.387 -8.789 1 98.38 43 ASP B CA 1
ATOM 1370 C C . ASP B 1 43 ? -17.797 -3.029 -9.57 1 98.38 43 ASP B C 1
ATOM 1372 O O . ASP B 1 43 ? -17.453 -4.191 -9.328 1 98.38 43 ASP B O 1
ATOM 1376 N N . ARG B 1 44 ? -17.203 -2.297 -10.461 1 97.25 44 ARG B N 1
ATOM 1377 C CA . ARG B 1 44 ? -16.094 -2.805 -11.266 1 97.25 44 ARG B CA 1
ATOM 1378 C C . ARG B 1 44 ? -14.883 -3.109 -10.391 1 97.25 44 ARG B C 1
ATOM 1380 O O . ARG B 1 44 ? -14.219 -4.129 -10.578 1 97.25 44 ARG B O 1
ATOM 1387 N N . MET B 1 45 ? -14.578 -2.242 -9.477 1 98.06 45 MET B N 1
ATOM 1388 C CA . MET B 1 45 ? -13.469 -2.445 -8.547 1 98.06 45 MET B CA 1
ATOM 1389 C C . MET B 1 45 ? -13.648 -3.732 -7.75 1 98.06 45 MET B C 1
ATOM 1391 O O . MET B 1 45 ? -12.734 -4.555 -7.672 1 98.06 45 MET B O 1
ATOM 1395 N N . LEU B 1 46 ? -14.852 -3.879 -7.227 1 98.5 46 LEU B N 1
ATOM 1396 C CA . LEU B 1 46 ? -15.133 -5.047 -6.402 1 98.5 46 LEU B CA 1
ATOM 1397 C C . LEU B 1 46 ? -15.016 -6.332 -7.215 1 98.5 46 LEU B C 1
ATOM 1399 O O . LEU B 1 46 ? -14.406 -7.305 -6.762 1 98.5 46 LEU B O 1
ATOM 1403 N N . ALA B 1 47 ? -15.609 -6.289 -8.398 1 97.5 47 ALA B N 1
ATOM 1404 C CA . ALA B 1 47 ? -15.547 -7.457 -9.266 1 97.5 47 ALA B CA 1
ATOM 1405 C C . ALA B 1 47 ? -14.102 -7.844 -9.562 1 97.5 47 ALA B C 1
ATOM 1407 O O . ALA B 1 47 ? -13.742 -9.023 -9.516 1 97.5 47 ALA B O 1
ATOM 1408 N N . LYS B 1 48 ? -13.289 -6.871 -9.867 1 97.31 48 LYS B N 1
ATOM 1409 C CA . LYS B 1 48 ? -11.875 -7.113 -10.156 1 97.31 48 LYS B CA 1
ATOM 1410 C C . LYS B 1 48 ? -11.164 -7.695 -8.938 1 97.31 48 LYS B C 1
ATOM 1412 O O . LYS B 1 48 ? -10.43 -8.68 -9.047 1 97.31 48 LYS B O 1
ATOM 1417 N N . LEU B 1 49 ? -11.391 -7.156 -7.789 1 97.56 49 LEU B N 1
ATOM 1418 C CA . LEU B 1 49 ? -10.734 -7.551 -6.547 1 97.56 49 LEU B CA 1
ATOM 1419 C C . LEU B 1 49 ? -11.047 -9.008 -6.211 1 97.56 49 LEU B C 1
ATOM 1421 O O . LEU B 1 49 ? -10.148 -9.758 -5.824 1 97.56 49 LEU B O 1
ATOM 1425 N N . LEU B 1 50 ? -12.25 -9.367 -6.316 1 98 50 LEU B N 1
ATOM 1426 C CA . LEU B 1 50 ? -12.703 -10.688 -5.891 1 98 50 LEU B CA 1
ATOM 1427 C C . LEU B 1 50 ? -12.148 -11.773 -6.805 1 98 50 LEU B C 1
ATOM 1429 O O . LEU B 1 50 ? -11.953 -12.914 -6.371 1 98 50 LEU B O 1
ATOM 1433 N N . LYS B 1 51 ? -11.805 -11.391 -8.016 1 96.56 51 LYS B N 1
ATOM 1434 C CA . LYS B 1 51 ? -11.398 -12.391 -9 1 96.56 51 LYS B CA 1
ATOM 1435 C C . LYS B 1 51 ? -9.891 -12.344 -9.234 1 96.56 51 LYS B C 1
ATOM 1437 O O . LYS B 1 51 ? -9.336 -13.211 -9.922 1 96.56 51 LYS B O 1
ATOM 1442 N N . LEU B 1 52 ? -9.242 -11.352 -8.766 1 97.88 52 LEU B N 1
ATOM 1443 C CA . LEU B 1 52 ? -7.812 -11.156 -8.953 1 97.88 52 LEU B CA 1
ATOM 1444 C C . LEU B 1 52 ? -7.027 -12.367 -8.461 1 97.88 52 LEU B C 1
ATOM 1446 O O . LEU B 1 52 ? -7.199 -12.797 -7.316 1 97.88 52 LEU B O 1
ATOM 1450 N N . ARG B 1 53 ? -6.18 -12.953 -9.258 1 98.31 53 ARG B N 1
ATOM 1451 C CA . ARG B 1 53 ? -5.457 -14.18 -8.938 1 98.31 53 ARG B CA 1
ATOM 1452 C C . ARG B 1 53 ? -4.059 -13.875 -8.422 1 98.31 53 ARG B C 1
ATOM 1454 O O . ARG B 1 53 ? -3.084 -13.938 -9.164 1 98.31 53 ARG B O 1
ATOM 1461 N N . ILE B 1 54 ? -4 -13.656 -7.145 1 98.06 54 ILE B N 1
ATOM 1462 C CA . ILE B 1 54 ? -2.713 -13.242 -6.598 1 98.06 54 ILE B CA 1
ATOM 1463 C C . ILE B 1 54 ? -2.354 -14.125 -5.406 1 98.06 54 ILE B C 1
ATOM 1465 O O . ILE B 1 54 ? -1.409 -13.828 -4.668 1 98.06 54 ILE B O 1
ATOM 1469 N N . PHE B 1 55 ? -3.074 -15.188 -5.164 1 98.19 55 PHE B N 1
ATOM 1470 C CA . PHE B 1 55 ? -2.73 -16.203 -4.172 1 98.19 55 PHE B CA 1
ATOM 1471 C C . PHE B 1 55 ? -2.119 -17.422 -4.836 1 98.19 55 PHE B C 1
ATOM 1473 O O . PHE B 1 55 ? -2.49 -17.781 -5.957 1 98.19 55 PHE B O 1
ATOM 1480 N N . SER B 1 56 ? -1.261 -18.031 -4.102 1 95.81 56 SER B N 1
ATOM 1481 C CA . SER B 1 56 ? -0.519 -19.156 -4.656 1 95.81 56 SER B CA 1
ATOM 1482 C C . SER B 1 56 ? -1.383 -20.422 -4.715 1 95.81 56 SER B C 1
ATOM 1484 O O . SER B 1 56 ? -2.18 -20.672 -3.811 1 95.81 56 SER B O 1
ATOM 1486 N N . ASP B 1 57 ? -1.188 -21.156 -5.77 1 95.75 57 ASP B N 1
ATOM 1487 C CA . ASP B 1 57 ? -1.728 -22.516 -5.832 1 95.75 57 ASP B CA 1
ATOM 1488 C C . ASP B 1 57 ? -0.727 -23.531 -5.285 1 95.75 57 ASP B C 1
ATOM 1490 O O . ASP B 1 57 ? 0.261 -23.156 -4.648 1 95.75 57 ASP B O 1
ATOM 1494 N N . GLU B 1 58 ? -0.97 -24.734 -5.5 1 94.25 58 GLU B N 1
ATOM 1495 C CA . GLU B 1 58 ? -0.139 -25.797 -4.949 1 94.25 58 GLU B CA 1
ATOM 1496 C C . GLU B 1 58 ? 1.249 -25.812 -5.582 1 94.25 58 GLU B C 1
ATOM 1498 O O . GLU B 1 58 ? 2.207 -26.297 -4.988 1 94.25 58 GLU B O 1
ATOM 1503 N N . ALA B 1 59 ? 1.348 -25.25 -6.758 1 94.12 59 ALA B N 1
ATOM 1504 C CA . ALA B 1 59 ? 2.625 -25.188 -7.461 1 94.12 59 ALA B CA 1
ATOM 1505 C C . ALA B 1 59 ? 3.373 -23.906 -7.125 1 94.12 59 ALA B C 1
ATOM 1507 O O . ALA B 1 59 ? 4.441 -23.625 -7.68 1 94.12 59 ALA B O 1
ATOM 1508 N N . GLY B 1 60 ? 2.783 -23.047 -6.273 1 91.81 60 GLY B N 1
ATOM 1509 C CA . GLY B 1 60 ? 3.428 -21.812 -5.863 1 91.81 60 GLY B CA 1
ATOM 1510 C C . GLY B 1 60 ? 3.203 -20.672 -6.836 1 91.81 60 GLY B C 1
ATOM 1511 O O . GLY B 1 60 ? 3.854 -19.641 -6.738 1 91.81 60 GLY B O 1
ATOM 1512 N N . LYS B 1 61 ? 2.318 -20.938 -7.762 1 93.75 61 LYS B N 1
ATOM 1513 C CA . LYS B 1 61 ? 2.027 -19.906 -8.758 1 93.75 61 LYS B CA 1
ATOM 1514 C C . LYS B 1 61 ? 0.802 -19.094 -8.359 1 93.75 61 LYS B C 1
ATOM 1516 O O . LYS B 1 61 ? -0.174 -19.625 -7.84 1 93.75 61 LYS B O 1
ATOM 1521 N N . MET B 1 62 ? 0.852 -17.812 -8.633 1 94.56 62 MET B N 1
ATOM 1522 C CA . MET B 1 62 ? -0.315 -16.969 -8.406 1 94.56 62 MET B CA 1
ATOM 1523 C C . MET B 1 62 ? -1.45 -17.328 -9.352 1 94.56 62 MET B C 1
ATOM 1525 O O . MET B 1 62 ? -1.449 -16.922 -10.516 1 94.56 62 MET B O 1
ATOM 1529 N N . ASN B 1 63 ? -2.365 -18.141 -8.844 1 96.75 63 ASN B N 1
ATOM 1530 C CA . ASN B 1 63 ? -3.438 -18.641 -9.703 1 96.75 63 ASN B CA 1
ATOM 1531 C C . ASN B 1 63 ? -4.762 -18.719 -8.953 1 96.75 63 ASN B C 1
ATOM 1533 O O . ASN B 1 63 ? -5.746 -19.25 -9.477 1 96.75 63 ASN B O 1
ATOM 1537 N N . ARG B 1 64 ? -4.805 -18.203 -7.75 1 98.19 64 ARG B N 1
ATOM 1538 C CA . ARG B 1 64 ? -6.035 -18.25 -6.965 1 98.19 64 ARG B CA 1
ATOM 1539 C C . ARG B 1 64 ? -6.465 -16.859 -6.531 1 98.19 64 ARG B C 1
ATOM 1541 O O . ARG B 1 64 ? -5.625 -15.992 -6.273 1 98.19 64 ARG B O 1
ATOM 1548 N N . SER B 1 65 ? -7.754 -16.719 -6.492 1 98.44 65 SER B N 1
ATOM 1549 C CA . SER B 1 65 ? -8.352 -15.484 -5.98 1 98.44 65 SER B CA 1
ATOM 1550 C C . SER B 1 65 ? -8.672 -15.609 -4.496 1 98.44 65 SER B C 1
ATOM 1552 O O . SER B 1 65 ? -8.539 -16.688 -3.91 1 98.44 65 SER B O 1
ATOM 1554 N N . VAL B 1 66 ? -9.07 -14.5 -3.916 1 98.69 66 VAL B N 1
ATOM 1555 C CA . VAL B 1 66 ? -9.453 -14.492 -2.51 1 98.69 66 VAL B CA 1
ATOM 1556 C C . VAL B 1 66 ? -10.656 -15.406 -2.297 1 98.69 66 VAL B C 1
ATOM 1558 O O . VAL B 1 66 ? -10.789 -16.031 -1.246 1 98.69 66 VAL B O 1
ATOM 1561 N N . GLN B 1 67 ? -11.523 -15.484 -3.27 1 98.12 67 GLN B N 1
ATOM 1562 C CA . GLN B 1 67 ? -12.672 -16.375 -3.189 1 98.12 67 GLN B CA 1
ATOM 1563 C C . GLN B 1 67 ? -12.234 -17.844 -3.244 1 98.12 67 GLN B C 1
ATOM 1565 O O . GLN B 1 67 ? -12.758 -18.672 -2.508 1 98.12 67 GLN B O 1
ATOM 1570 N N . ASP B 1 68 ? -11.297 -18.141 -4.102 1 97.5 68 ASP B N 1
ATOM 1571 C CA . ASP B 1 68 ? -10.797 -19.516 -4.242 1 97.5 68 ASP B CA 1
ATOM 1572 C C . ASP B 1 68 ? -10.219 -20.031 -2.928 1 97.5 68 ASP B C 1
ATOM 1574 O O . ASP B 1 68 ? -10.336 -21.219 -2.617 1 97.5 68 ASP B O 1
ATOM 1578 N N . ILE B 1 69 ? -9.609 -19.156 -2.133 1 97.62 69 ILE B N 1
ATOM 1579 C CA . ILE B 1 69 ? -8.93 -19.625 -0.926 1 97.62 69 ILE B CA 1
ATOM 1580 C C . ILE B 1 69 ? -9.836 -19.422 0.284 1 97.62 69 ILE B C 1
ATOM 1582 O O . ILE B 1 69 ? -9.477 -19.781 1.406 1 97.62 69 ILE B O 1
ATOM 1586 N N . GLY B 1 70 ? -11.008 -18.781 0.061 1 97.56 70 GLY B N 1
ATOM 1587 C CA . GLY B 1 70 ? -11.898 -18.484 1.17 1 97.56 70 GLY B CA 1
ATOM 1588 C C . GLY B 1 70 ? -11.336 -17.438 2.123 1 97.56 70 GLY B C 1
ATOM 1589 O O . GLY B 1 70 ? -11.531 -17.531 3.336 1 97.56 70 GLY B O 1
ATOM 1590 N N . GLY B 1 71 ? -10.539 -16.5 1.648 1 98.56 71 GLY B N 1
ATOM 1591 C CA . GLY B 1 71 ? -9.898 -15.484 2.461 1 98.56 71 GLY B CA 1
ATOM 1592 C C . GLY B 1 71 ? -10.805 -14.305 2.764 1 98.56 71 GLY B C 1
ATOM 1593 O O . GLY B 1 71 ? -11.859 -14.156 2.15 1 98.56 71 GLY B O 1
ATOM 1594 N N . GLY B 1 72 ? -10.422 -13.516 3.707 1 98.81 72 GLY B N 1
ATOM 1595 C CA . GLY B 1 72 ? -11.219 -12.352 4.094 1 98.81 72 GLY B CA 1
ATOM 1596 C C . GLY B 1 72 ? -10.875 -11.109 3.305 1 98.81 72 GLY B C 1
ATOM 1597 O O . GLY B 1 72 ? -9.844 -11.055 2.625 1 98.81 72 GLY B O 1
ATOM 1598 N N . LEU B 1 73 ? -11.781 -10.148 3.336 1 98.88 73 LEU B N 1
ATOM 1599 C CA . LEU B 1 73 ? -11.562 -8.797 2.836 1 98.88 73 LEU B CA 1
ATOM 1600 C C . LEU B 1 73 ? -11.617 -7.777 3.975 1 98.88 73 LEU B C 1
ATOM 1602 O O . LEU B 1 73 ? -12.609 -7.703 4.695 1 98.88 73 LEU B O 1
ATOM 1606 N N . LEU B 1 74 ? -10.578 -7.148 4.234 1 98.94 74 LEU B N 1
ATOM 1607 C CA . LEU B 1 74 ? -10.594 -5.977 5.105 1 98.94 74 LEU B CA 1
ATOM 1608 C C . LEU B 1 74 ? -10.547 -4.691 4.289 1 98.94 74 LEU B C 1
ATOM 1610 O O . LEU B 1 74 ? -9.547 -4.406 3.629 1 98.94 74 LEU B O 1
ATOM 1614 N N . VAL B 1 75 ? -11.625 -3.92 4.277 1 98.88 75 VAL B N 1
ATOM 1615 C CA . VAL B 1 75 ? -11.75 -2.715 3.465 1 98.88 75 VAL B CA 1
ATOM 1616 C C . VAL B 1 75 ? -11.594 -1.477 4.344 1 98.88 75 VAL B C 1
ATOM 1618 O O . VAL B 1 75 ? -12.344 -1.287 5.301 1 98.88 75 VAL B O 1
ATOM 1621 N N . VAL B 1 76 ? -10.648 -0.695 4.051 1 98.81 76 VAL B N 1
ATOM 1622 C CA . VAL B 1 76 ? -10.336 0.51 4.812 1 98.81 76 VAL B CA 1
ATOM 1623 C C . VAL B 1 76 ? -10.344 1.724 3.885 1 98.81 76 VAL B C 1
ATOM 1625 O O . VAL B 1 76 ? -9.703 1.715 2.832 1 98.81 76 VAL B O 1
ATOM 1628 N N . SER B 1 77 ? -11.094 2.779 4.242 1 98.38 77 SER B N 1
ATOM 1629 C CA . SER B 1 77 ? -11.094 4.02 3.473 1 98.38 77 SER B CA 1
ATOM 1630 C C . SER B 1 77 ? -9.734 4.711 3.543 1 98.38 77 SER B C 1
ATOM 1632 O O . SER B 1 77 ? -9.125 4.785 4.613 1 98.38 77 SER B O 1
ATOM 1634 N N . GLN B 1 78 ? -9.297 5.176 2.412 1 98.06 78 GLN B N 1
ATOM 1635 C CA . GLN B 1 78 ? -7.992 5.832 2.357 1 98.06 78 GLN B CA 1
ATOM 1636 C C . GLN B 1 78 ? -7.969 6.91 1.28 1 98.06 78 GLN B C 1
ATOM 1638 O O . GLN B 1 78 ? -7.508 6.668 0.162 1 98.06 78 GLN B O 1
ATOM 1643 N N . PHE B 1 79 ? -8.297 8.07 1.613 1 97.62 79 PHE B N 1
ATOM 1644 C CA . PHE B 1 79 ? -8.398 9.172 0.659 1 97.62 79 PHE B CA 1
ATOM 1645 C C . PHE B 1 79 ? -7.016 9.625 0.204 1 97.62 79 PHE B C 1
ATOM 1647 O O . PHE B 1 79 ? -6.871 10.203 -0.873 1 97.62 79 PHE B O 1
ATOM 1654 N N . THR B 1 80 ? -5.984 9.266 0.996 1 97.94 80 THR B N 1
ATOM 1655 C CA . THR B 1 80 ? -4.641 9.734 0.67 1 97.94 80 THR B CA 1
ATOM 1656 C C . THR B 1 80 ? -4.121 9.047 -0.592 1 97.94 80 THR B C 1
ATOM 1658 O O . THR B 1 80 ? -3.105 9.469 -1.156 1 97.94 80 THR B O 1
ATOM 1661 N N . LEU B 1 81 ? -4.816 8.031 -1.071 1 98.44 81 LEU B N 1
ATOM 1662 C CA . LEU B 1 81 ? -4.445 7.422 -2.342 1 98.44 81 LEU B CA 1
ATOM 1663 C C . LEU B 1 81 ? -4.605 8.414 -3.49 1 98.44 81 LEU B C 1
ATOM 1665 O O . LEU B 1 81 ? -4.035 8.227 -4.566 1 98.44 81 LEU B O 1
ATOM 1669 N N . ALA B 1 82 ? -5.391 9.469 -3.289 1 97.69 82 ALA B N 1
ATOM 1670 C CA . ALA B 1 82 ? -5.625 10.477 -4.32 1 97.69 82 ALA B CA 1
ATOM 1671 C C . ALA B 1 82 ? -4.613 11.617 -4.215 1 97.69 82 ALA B C 1
ATOM 1673 O O . ALA B 1 82 ? -4.805 12.68 -4.805 1 97.69 82 ALA B O 1
ATOM 1674 N N . ALA B 1 83 ? -3.566 11.414 -3.482 1 97.19 83 ALA B N 1
ATOM 1675 C CA . ALA B 1 83 ? -2.568 12.453 -3.25 1 97.19 83 ALA B CA 1
ATOM 1676 C C . ALA B 1 83 ? -1.961 12.93 -4.566 1 97.19 83 ALA B C 1
ATOM 1678 O O . ALA B 1 83 ? -1.573 12.125 -5.41 1 97.19 83 ALA B O 1
ATOM 1679 N N . ASP B 1 84 ? -1.929 14.188 -4.707 1 96.12 84 ASP B N 1
ATOM 1680 C CA . ASP B 1 84 ? -1.125 14.852 -5.727 1 96.12 84 ASP B CA 1
ATOM 1681 C C . ASP B 1 84 ? 0.128 15.477 -5.117 1 96.12 84 ASP B C 1
ATOM 1683 O O . ASP B 1 84 ? 0.035 16.406 -4.312 1 96.12 84 ASP B O 1
ATOM 1687 N N . VAL B 1 85 ? 1.289 15.008 -5.52 1 94.38 85 VAL B N 1
ATOM 1688 C CA . VAL B 1 85 ? 2.539 15.453 -4.914 1 94.38 85 VAL B CA 1
ATOM 1689 C C . VAL B 1 85 ? 3.387 16.188 -5.949 1 94.38 85 VAL B C 1
ATOM 1691 O O . VAL B 1 85 ? 4.602 16.328 -5.781 1 94.38 85 VAL B O 1
ATOM 1694 N N . SER B 1 86 ? 2.805 16.609 -7.039 1 91 86 SER B N 1
ATOM 1695 C CA . SER B 1 86 ? 3.543 17.25 -8.125 1 91 86 SER B CA 1
ATOM 1696 C C . SER B 1 86 ? 3.906 18.688 -7.781 1 91 86 SER B C 1
ATOM 1698 O O . SER B 1 86 ? 4.887 19.234 -8.297 1 91 86 SER B O 1
ATOM 1700 N N . GLY B 1 87 ? 3.141 19.359 -6.977 1 87.44 87 GLY B N 1
ATOM 1701 C CA . GLY B 1 87 ? 3.322 20.781 -6.699 1 87.44 87 GLY B CA 1
ATOM 1702 C C . GLY B 1 87 ? 4.281 21.047 -5.551 1 87.44 87 GLY B C 1
ATOM 1703 O O . GLY B 1 87 ? 4.562 22.188 -5.223 1 87.44 87 GLY B O 1
ATOM 1704 N N . GLY B 1 88 ? 4.859 20.031 -4.914 1 89.69 88 GLY B N 1
ATOM 1705 C CA . GLY B 1 88 ? 5.723 20.25 -3.766 1 89.69 88 GLY B CA 1
ATOM 1706 C C . GLY B 1 88 ? 5.793 19.047 -2.836 1 89.69 88 GLY B C 1
ATOM 1707 O O . GLY B 1 88 ? 5.723 17.906 -3.281 1 89.69 88 GLY B O 1
ATOM 1708 N N . ASN B 1 89 ? 6.012 19.453 -1.513 1 93.38 89 ASN B N 1
ATOM 1709 C CA . ASN B 1 89 ? 6.262 18.375 -0.555 1 93.38 89 ASN B CA 1
ATOM 1710 C C . ASN B 1 89 ? 5.02 18.078 0.282 1 93.38 89 ASN B C 1
ATOM 1712 O O . ASN B 1 89 ? 4.984 17.078 1.005 1 93.38 89 ASN B O 1
ATOM 1716 N N . ARG B 1 90 ? 4.062 18.922 0.158 1 95.12 90 ARG B N 1
ATOM 1717 C CA . ARG B 1 90 ? 2.785 18.641 0.813 1 95.12 90 ARG B CA 1
ATOM 1718 C C . ARG B 1 90 ? 1.778 18.062 -0.171 1 95.12 90 ARG B C 1
ATOM 1720 O O . ARG B 1 90 ? 1.463 18.672 -1.188 1 95.12 90 ARG B O 1
ATOM 1727 N N . PRO B 1 91 ? 1.273 16.906 0.149 1 96.44 91 PRO B N 1
ATOM 1728 C CA . PRO B 1 91 ? 0.291 16.344 -0.781 1 96.44 91 PRO B CA 1
ATOM 1729 C C . PRO B 1 91 ? -1.014 17.141 -0.811 1 96.44 91 PRO B C 1
ATOM 1731 O O . PRO B 1 91 ? -1.461 17.641 0.224 1 96.44 91 PRO B O 1
ATOM 1734 N N . SER B 1 92 ? -1.508 17.312 -1.993 1 96.56 92 SER B N 1
ATOM 1735 C CA . SER B 1 92 ? -2.889 17.75 -2.152 1 96.56 92 SER B CA 1
ATOM 1736 C C . SER B 1 92 ? -3.824 16.578 -2.391 1 96.56 92 SER B C 1
ATOM 1738 O O . SER B 1 92 ? -3.447 15.594 -3.037 1 96.56 92 SER B O 1
ATOM 1740 N N . PHE B 1 93 ? -5.066 16.688 -1.866 1 96.62 93 PHE B N 1
ATOM 1741 C CA . PHE B 1 93 ? -6.012 15.578 -1.976 1 96.62 93 PHE B CA 1
ATOM 1742 C C . PHE B 1 93 ? -7.281 16.031 -2.693 1 96.62 93 PHE B C 1
ATOM 1744 O O . PHE B 1 93 ? -8.359 15.484 -2.449 1 96.62 93 PHE B O 1
ATOM 1751 N N . THR B 1 94 ? -7.098 16.906 -3.545 1 95.25 94 THR B N 1
ATOM 1752 C CA . THR B 1 94 ? -8.234 17.547 -4.184 1 95.25 94 THR B CA 1
ATOM 1753 C C . THR B 1 94 ? -8.977 16.562 -5.09 1 95.25 94 THR B C 1
ATOM 1755 O O . THR B 1 94 ? -10.141 16.781 -5.426 1 95.25 94 THR B O 1
ATOM 1758 N N . GLN B 1 95 ? -8.359 15.562 -5.512 1 95.94 95 GLN B N 1
ATOM 1759 C CA . GLN B 1 95 ? -8.992 14.602 -6.418 1 95.94 95 GLN B CA 1
ATOM 1760 C C . GLN B 1 95 ? -9.875 13.625 -5.652 1 95.94 95 GLN B C 1
ATOM 1762 O O . GLN B 1 95 ? -10.68 12.906 -6.25 1 95.94 95 GLN B O 1
ATOM 1767 N N . ALA B 1 96 ? -9.68 13.523 -4.367 1 97.38 96 ALA B N 1
ATOM 1768 C CA . ALA B 1 96 ? -10.547 12.688 -3.549 1 97.38 96 ALA B CA 1
ATOM 1769 C C . ALA B 1 96 ? -11.977 13.219 -3.549 1 97.38 96 ALA B C 1
ATOM 1771 O O . ALA B 1 96 ? -12.195 14.43 -3.611 1 97.38 96 ALA B O 1
ATOM 1772 N N . ALA B 1 97 ? -12.922 12.359 -3.477 1 97.69 97 ALA B N 1
ATOM 1773 C CA . ALA B 1 97 ? -14.312 12.773 -3.338 1 97.69 97 ALA B CA 1
ATOM 1774 C C . ALA B 1 97 ? -14.531 13.547 -2.045 1 97.69 97 ALA B C 1
ATOM 1776 O O . ALA B 1 97 ? -13.805 13.359 -1.067 1 97.69 97 ALA B O 1
ATOM 1777 N N . ALA B 1 98 ? -15.516 14.383 -2.074 1 97.31 98 ALA B N 1
ATOM 1778 C CA . ALA B 1 98 ? -15.914 15.031 -0.829 1 97.31 98 ALA B CA 1
ATOM 1779 C C . ALA B 1 98 ? -16.281 14.008 0.235 1 97.31 98 ALA B C 1
ATOM 1781 O O . ALA B 1 98 ? -16.781 12.922 -0.085 1 97.31 98 ALA B O 1
ATOM 1782 N N . PRO B 1 99 ? -16.094 14.344 1.443 1 96.5 99 PRO B N 1
ATOM 1783 C CA . PRO B 1 99 ? -16.266 13.367 2.521 1 96.5 99 PRO B CA 1
ATOM 1784 C C . PRO B 1 99 ? -17.625 12.664 2.471 1 96.5 99 PRO B C 1
ATOM 1786 O O . PRO B 1 99 ? -17.703 11.438 2.604 1 96.5 99 PRO B O 1
ATOM 1789 N N . ASP B 1 100 ? -18.688 13.406 2.238 1 97.31 100 ASP B N 1
ATOM 1790 C CA . ASP B 1 100 ? -20.016 12.805 2.211 1 97.31 100 ASP B CA 1
ATOM 1791 C C . ASP B 1 100 ? -20.141 11.805 1.066 1 97.31 100 ASP B C 1
ATOM 1793 O O . ASP B 1 100 ? -20.641 10.688 1.263 1 97.31 100 ASP B O 1
ATOM 1797 N N . GLU B 1 101 ? -19.688 12.219 -0.095 1 97.56 101 GLU B N 1
ATOM 1798 C CA . GLU B 1 101 ? -19.734 11.336 -1.253 1 97.56 101 GLU B CA 1
ATOM 1799 C C . GLU B 1 101 ? -18.781 10.156 -1.088 1 97.56 101 GLU B C 1
ATOM 1801 O O . GLU B 1 101 ? -19.094 9.031 -1.489 1 97.56 101 GLU B O 1
ATOM 1806 N N . GLY B 1 102 ? -17.609 10.43 -0.555 1 98.06 102 GLY B N 1
ATOM 1807 C CA . GLY B 1 102 ? -16.688 9.359 -0.251 1 98.06 102 GLY B CA 1
ATOM 1808 C C . GLY B 1 102 ? -17.266 8.305 0.674 1 98.06 102 GLY B C 1
ATOM 1809 O O . GLY B 1 102 ? -17.125 7.105 0.421 1 98.06 102 GLY B O 1
ATOM 1810 N N . ARG B 1 103 ? -17.922 8.758 1.689 1 98.25 103 ARG B N 1
ATOM 1811 C CA . ARG B 1 103 ? -18.547 7.848 2.641 1 98.25 103 ARG B CA 1
ATOM 1812 C C . ARG B 1 103 ? -19.641 7.027 1.968 1 98.25 103 ARG B C 1
ATOM 1814 O O . ARG B 1 103 ? -19.734 5.812 2.172 1 98.25 103 ARG B O 1
ATOM 1821 N N . ARG B 1 104 ? -20.469 7.727 1.226 1 98.44 104 ARG B N 1
ATOM 1822 C CA . ARG B 1 104 ? -21.562 7.039 0.533 1 98.44 104 ARG B CA 1
ATOM 1823 C C . ARG B 1 104 ? -21.031 5.91 -0.344 1 98.44 104 ARG B C 1
ATOM 1825 O O . ARG B 1 104 ? -21.531 4.785 -0.291 1 98.44 104 ARG B O 1
ATOM 1832 N N . LEU B 1 105 ? -20.031 6.207 -1.172 1 98.38 105 LEU B N 1
ATOM 1833 C CA . LEU B 1 105 ? -19.469 5.215 -2.082 1 98.38 105 LEU B CA 1
ATOM 1834 C C . LEU B 1 105 ? -18.766 4.105 -1.311 1 98.38 105 LEU B C 1
ATOM 1836 O O . LEU B 1 105 ? -18.797 2.939 -1.71 1 98.38 105 LEU B O 1
ATOM 1840 N N . TYR B 1 106 ? -18.125 4.492 -0.217 1 98.62 106 TYR B N 1
ATOM 1841 C CA . TYR B 1 106 ? -17.5 3.496 0.643 1 98.62 106 TYR B CA 1
ATOM 1842 C C . TYR B 1 106 ? -18.531 2.527 1.202 1 98.62 106 TYR B C 1
ATOM 1844 O O . TYR B 1 106 ? -18.375 1.31 1.111 1 98.62 106 TYR B O 1
ATOM 1852 N N . ASP B 1 107 ? -19.547 3.051 1.705 1 98.75 107 ASP B N 1
ATOM 1853 C CA . ASP B 1 107 ? -20.609 2.229 2.27 1 98.75 107 ASP B CA 1
ATOM 1854 C C . ASP B 1 107 ? -21.25 1.34 1.2 1 98.75 107 ASP B C 1
ATOM 1856 O O . ASP B 1 107 ? -21.547 0.172 1.456 1 98.75 107 ASP B O 1
ATOM 1860 N N . TYR B 1 108 ? -21.484 1.963 0.076 1 98.81 108 TYR B N 1
ATOM 1861 C CA . TYR B 1 108 ? -22.016 1.194 -1.044 1 98.81 108 TYR B CA 1
ATOM 1862 C C . TYR B 1 108 ? -21.094 0.022 -1.383 1 98.81 108 TYR B C 1
ATOM 1864 O O . TYR B 1 108 ? -21.562 -1.112 -1.526 1 98.81 108 TYR B O 1
ATOM 1872 N N . PHE B 1 109 ? -19.812 0.272 -1.486 1 98.88 109 PHE B N 1
ATOM 1873 C CA . PHE B 1 109 ? -18.828 -0.752 -1.79 1 98.88 109 PHE B CA 1
ATOM 1874 C C . PHE B 1 109 ? -18.859 -1.872 -0.757 1 98.88 109 PHE B C 1
ATOM 1876 O O . PHE B 1 109 ? -18.906 -3.051 -1.115 1 98.88 109 PHE B O 1
ATOM 1883 N N . VAL B 1 110 ? -18.859 -1.532 0.497 1 98.81 110 VAL B N 1
ATOM 1884 C CA . VAL B 1 110 ? -18.844 -2.5 1.589 1 98.81 110 VAL B CA 1
ATOM 1885 C C . VAL B 1 110 ? -20.125 -3.338 1.542 1 98.81 110 VAL B C 1
ATOM 1887 O O . VAL B 1 110 ? -20.078 -4.559 1.721 1 98.81 110 VAL B O 1
ATOM 1890 N N . HIS B 1 111 ? -21.219 -2.67 1.316 1 98.81 111 HIS B N 1
ATOM 1891 C CA . HIS B 1 111 ? -22.484 -3.383 1.207 1 98.81 111 HIS B CA 1
ATOM 1892 C C . HIS B 1 111 ? -22.438 -4.422 0.092 1 98.81 111 HIS B C 1
ATOM 1894 O O . HIS B 1 111 ? -22.828 -5.574 0.297 1 98.81 111 HIS B O 1
ATOM 1900 N N . ARG B 1 112 ? -21.969 -3.998 -1.066 1 98.81 112 ARG B N 1
ATOM 1901 C CA . ARG B 1 112 ? -21.859 -4.906 -2.203 1 98.81 112 ARG B CA 1
ATOM 1902 C C . ARG B 1 112 ? -20.859 -6.027 -1.909 1 98.81 112 ARG B C 1
ATOM 1904 O O . ARG B 1 112 ? -21.078 -7.176 -2.299 1 98.81 112 ARG B O 1
ATOM 1911 N N . ALA B 1 113 ? -19.781 -5.688 -1.268 1 98.81 113 ALA B N 1
ATOM 1912 C CA . ALA B 1 113 ? -18.766 -6.688 -0.908 1 98.81 113 ALA B CA 1
ATOM 1913 C C . ALA B 1 113 ? -19.359 -7.75 0.012 1 98.81 113 ALA B C 1
ATOM 1915 O O . ALA B 1 113 ? -19.125 -8.945 -0.18 1 98.81 113 ALA B O 1
ATOM 1916 N N . ARG B 1 114 ? -20.109 -7.332 1.034 1 98.75 114 ARG B N 1
ATOM 1917 C CA . ARG B 1 114 ? -20.703 -8.25 1.999 1 98.75 114 ARG B CA 1
ATOM 1918 C C . ARG B 1 114 ? -21.719 -9.164 1.328 1 98.75 114 ARG B C 1
ATOM 1920 O O . ARG B 1 114 ? -21.906 -10.305 1.748 1 98.75 114 ARG B O 1
ATOM 1927 N N . ALA B 1 115 ? -22.328 -8.703 0.27 1 98.44 115 ALA B N 1
ATOM 1928 C CA . ALA B 1 115 ? -23.281 -9.516 -0.485 1 98.44 115 ALA B CA 1
ATOM 1929 C C . ALA B 1 115 ? -22.547 -10.555 -1.336 1 98.44 115 ALA B C 1
ATOM 1931 O O . ALA B 1 115 ? -23.078 -11.641 -1.588 1 98.44 115 ALA B O 1
ATOM 1932 N N . ALA B 1 116 ? -21.375 -10.281 -1.73 1 98.25 116 ALA B N 1
ATOM 1933 C CA . ALA B 1 116 ? -20.688 -11.094 -2.727 1 98.25 116 ALA B CA 1
ATOM 1934 C C . ALA B 1 116 ? -19.672 -12.016 -2.066 1 98.25 116 ALA B C 1
ATOM 1936 O O . ALA B 1 116 ? -19.203 -12.977 -2.686 1 98.25 116 ALA B O 1
ATOM 1937 N N . HIS B 1 117 ? -19.234 -11.68 -0.825 1 98.19 117 HIS B N 1
ATOM 1938 C CA . HIS B 1 117 ? -18.156 -12.391 -0.151 1 98.19 117 HIS B CA 1
ATOM 1939 C C . HIS B 1 117 ? -18.438 -12.555 1.338 1 98.19 117 HIS B C 1
ATOM 1941 O O . HIS B 1 117 ? -18.844 -11.594 2 1 98.19 117 HIS B O 1
ATOM 1947 N N . PRO B 1 118 ? -18.266 -13.68 1.933 1 96.38 118 PRO B N 1
ATOM 1948 C CA . PRO B 1 118 ? -18.75 -13.977 3.285 1 96.38 118 PRO B CA 1
ATOM 1949 C C . PRO B 1 118 ? -17.953 -13.242 4.367 1 96.38 118 PRO B C 1
ATOM 1951 O O . PRO B 1 118 ? -18.531 -12.82 5.375 1 96.38 118 PRO B O 1
ATOM 1954 N N . LEU B 1 119 ? -16.641 -13.141 4.25 1 97.75 119 LEU B N 1
ATOM 1955 C CA . LEU B 1 119 ? -15.805 -12.57 5.297 1 97.75 119 LEU B CA 1
ATOM 1956 C C . LEU B 1 119 ? -15.305 -11.18 4.898 1 97.75 119 LEU B C 1
ATOM 1958 O O . LEU B 1 119 ? -14.273 -11.055 4.242 1 97.75 119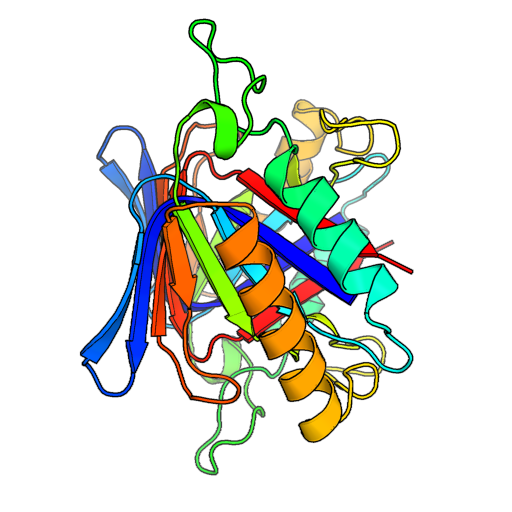 LEU B O 1
ATOM 1962 N N . VAL B 1 120 ? -16.078 -10.164 5.309 1 98.81 120 VAL B N 1
ATOM 1963 C CA . VAL B 1 120 ? -15.727 -8.773 5.02 1 98.81 120 VAL B CA 1
ATOM 1964 C C . VAL B 1 120 ? -15.672 -7.977 6.32 1 98.81 120 VAL B C 1
ATOM 1966 O O . VAL B 1 120 ? -16.656 -7.906 7.059 1 98.81 120 VAL B O 1
ATOM 1969 N N . ALA B 1 121 ? -14.555 -7.496 6.66 1 98.88 121 ALA B N 1
ATOM 1970 C CA . ALA B 1 121 ? -14.352 -6.605 7.801 1 98.88 121 ALA B CA 1
ATOM 1971 C C . ALA B 1 121 ? -14.023 -5.191 7.34 1 98.88 121 ALA B C 1
ATOM 1973 O O . ALA B 1 121 ? -13.648 -4.977 6.188 1 98.88 121 ALA B O 1
ATOM 1974 N N . THR B 1 122 ? -14.227 -4.254 8.195 1 98.75 122 THR B N 1
ATOM 1975 C CA . THR B 1 122 ? -13.992 -2.857 7.852 1 98.75 122 THR B CA 1
ATOM 1976 C C . THR B 1 122 ? -13.383 -2.104 9.031 1 98.75 122 THR B C 1
ATOM 1978 O O . THR B 1 122 ? -13.375 -2.607 10.156 1 98.75 122 THR B O 1
ATOM 1981 N N . GLY B 1 123 ? -12.766 -1.006 8.711 1 97.62 123 GLY B N 1
ATOM 1982 C CA . GLY B 1 123 ? -12.57 0.026 9.711 1 97.62 123 GLY B CA 1
ATOM 1983 C C . GLY B 1 123 ? -13.766 0.943 9.867 1 97.62 123 GLY B C 1
ATOM 1984 O O . GLY B 1 123 ? -14.914 0.488 9.836 1 97.62 123 GLY B O 1
ATOM 1985 N N . GLU B 1 124 ? -13.43 2.166 10.164 1 96.94 124 GLU B N 1
ATOM 1986 C CA . GLU B 1 124 ? -14.43 3.225 10.258 1 96.94 124 GLU B CA 1
ATOM 1987 C C . GLU B 1 124 ? -14.07 4.406 9.359 1 96.94 124 GLU B C 1
ATOM 1989 O O . GLU B 1 124 ? -12.977 4.965 9.469 1 96.94 124 GLU B O 1
ATOM 1994 N N . PHE B 1 125 ? -15.008 4.816 8.492 1 96.62 125 PHE B N 1
ATOM 1995 C CA . PHE B 1 125 ? -14.75 5.879 7.535 1 96.62 125 PHE B CA 1
ATOM 1996 C C . PHE B 1 125 ? -14.336 7.16 8.242 1 96.62 125 PHE B C 1
ATOM 1998 O O . PHE B 1 125 ? -15.031 7.637 9.141 1 96.62 125 PHE B O 1
ATOM 2005 N N . GLY B 1 126 ? -13.141 7.648 7.863 1 91.94 126 GLY B N 1
ATOM 2006 C CA . GLY B 1 126 ? -12.695 8.953 8.328 1 91.94 126 GLY B CA 1
ATOM 2007 C C . GLY B 1 126 ? -12.039 8.906 9.695 1 91.94 126 GLY B C 1
ATOM 2008 O O . GLY B 1 126 ? -11.516 9.922 10.172 1 91.94 126 GLY B O 1
ATOM 2009 N N . ALA B 1 127 ? -11.984 7.781 10.367 1 93.88 127 ALA B N 1
ATOM 2010 C CA . ALA B 1 127 ? -11.422 7.66 11.711 1 93.88 127 ALA B CA 1
ATOM 2011 C C . ALA B 1 127 ? -9.906 7.523 11.664 1 93.88 127 ALA B C 1
ATOM 2013 O O . ALA B 1 127 ? -9.344 7.094 10.648 1 93.88 127 ALA B O 1
ATOM 2014 N N . ASP B 1 128 ? -9.258 7.973 12.727 1 95.19 128 ASP B N 1
ATOM 2015 C CA . ASP B 1 128 ? -7.848 7.656 12.922 1 95.19 128 ASP B CA 1
ATOM 2016 C C . ASP B 1 128 ? -7.66 6.188 13.305 1 95.19 128 ASP B C 1
ATOM 2018 O O . ASP B 1 128 ? -8.055 5.766 14.391 1 95.19 128 ASP B O 1
ATOM 2022 N N . MET B 1 129 ? -7.055 5.418 12.453 1 98.06 129 MET B N 1
ATOM 2023 C CA . MET B 1 129 ? -6.98 3.967 12.586 1 98.06 129 MET B CA 1
ATOM 2024 C C . MET B 1 129 ? -5.527 3.494 12.57 1 98.06 129 MET B C 1
ATOM 2026 O O . MET B 1 129 ? -4.703 4.035 11.828 1 98.06 129 MET B O 1
ATOM 2030 N N . GLN B 1 130 ? -5.266 2.572 13.375 1 98.75 130 GLN B N 1
ATOM 2031 C CA . GLN B 1 130 ? -4.055 1.77 13.25 1 98.75 130 GLN B CA 1
ATOM 2032 C C . GLN B 1 130 ? -4.328 0.47 12.5 1 98.75 130 GLN B C 1
ATOM 2034 O O . GLN B 1 130 ? -5.086 -0.38 12.977 1 98.75 130 GLN B O 1
ATOM 2039 N N . VAL B 1 131 ? -3.809 0.362 11.305 1 98.88 131 VAL B N 1
ATOM 2040 C CA . VAL B 1 131 ? -4.043 -0.821 10.477 1 98.88 131 VAL B CA 1
ATOM 2041 C C . VAL B 1 131 ? -2.844 -1.762 10.57 1 98.88 131 VAL B C 1
ATOM 2043 O O . VAL B 1 131 ? -1.77 -1.464 10.047 1 98.88 131 VAL B O 1
ATOM 2046 N N . HIS B 1 132 ? -3.008 -2.844 11.234 1 98.88 132 HIS B N 1
ATOM 2047 C CA . HIS B 1 132 ? -1.998 -3.887 11.367 1 98.88 132 HIS B CA 1
ATOM 2048 C C . HIS B 1 132 ? -2.086 -4.891 10.227 1 98.88 132 HIS B C 1
ATOM 2050 O O . HIS B 1 132 ? -3.178 -5.352 9.883 1 98.88 132 HIS B O 1
ATOM 2056 N N . LEU B 1 133 ? -0.938 -5.176 9.641 1 98.69 133 LEU B N 1
ATOM 2057 C CA . LEU B 1 133 ? -0.995 -6.223 8.625 1 98.69 133 LEU B CA 1
ATOM 2058 C C . LEU B 1 133 ? 0.35 -6.93 8.5 1 98.69 133 LEU B C 1
ATOM 2060 O O . LEU B 1 133 ? 1.391 -6.359 8.836 1 98.69 133 LEU B O 1
ATOM 2064 N N . VAL B 1 134 ? 0.268 -8.148 8.156 1 98.81 134 VAL B N 1
ATOM 2065 C CA . VAL B 1 134 ? 1.412 -8.898 7.645 1 98.81 134 VAL B CA 1
ATOM 2066 C C . VAL B 1 134 ? 1.248 -9.133 6.145 1 98.81 134 VAL B C 1
ATOM 2068 O O . VAL B 1 134 ? 0.467 -9.992 5.727 1 98.81 134 VAL B O 1
ATOM 2071 N N . ASN B 1 135 ? 1.92 -8.328 5.352 1 98.81 135 ASN B N 1
ATOM 2072 C CA . ASN B 1 135 ? 1.929 -8.5 3.904 1 98.81 135 ASN B CA 1
ATOM 2073 C C . ASN B 1 135 ? 2.709 -9.742 3.488 1 98.81 135 ASN B C 1
ATOM 2075 O O . ASN B 1 135 ? 3.916 -9.828 3.719 1 98.81 135 ASN B O 1
ATOM 2079 N N . ASP B 1 136 ? 2.033 -10.695 2.898 1 97.94 136 ASP B N 1
ATOM 2080 C CA . ASP B 1 136 ? 2.576 -12.016 2.57 1 97.94 136 ASP B CA 1
ATOM 2081 C C . ASP B 1 136 ? 3.219 -12.008 1.185 1 97.94 136 ASP B C 1
ATOM 2083 O O . ASP B 1 136 ? 2.533 -11.836 0.176 1 97.94 136 ASP B O 1
ATOM 2087 N N . GLY B 1 137 ? 4.664 -12.109 1.181 1 94.44 137 GLY B N 1
ATOM 2088 C CA . GLY B 1 137 ? 5.34 -12.109 -0.107 1 94.44 137 GLY B CA 1
ATOM 2089 C C . GLY B 1 137 ? 6.531 -11.172 -0.155 1 94.44 137 GLY B C 1
ATOM 2090 O O . GLY B 1 137 ? 7.68 -11.617 -0.181 1 94.44 137 GLY B O 1
ATOM 2091 N N . PRO B 1 138 ? 6.18 -9.852 -0.226 1 97.81 138 PRO B N 1
ATOM 2092 C CA . PRO B 1 138 ? 4.875 -9.18 -0.254 1 97.81 138 PRO B CA 1
ATOM 2093 C C . PRO B 1 138 ? 4.285 -9.094 -1.659 1 97.81 138 PRO B C 1
ATOM 2095 O O . PRO B 1 138 ? 5.02 -9.172 -2.646 1 97.81 138 PRO B O 1
ATOM 2098 N N . VAL B 1 139 ? 2.971 -8.977 -1.762 1 98.44 139 VAL B N 1
ATOM 2099 C CA . VAL B 1 139 ? 2.217 -8.719 -2.984 1 98.44 139 VAL B CA 1
ATOM 2100 C C . VAL B 1 139 ? 1.312 -7.5 -2.787 1 98.44 139 VAL B C 1
ATOM 2102 O O . VAL B 1 139 ? 0.405 -7.523 -1.952 1 98.44 139 VAL B O 1
ATOM 2105 N N . THR B 1 140 ? 1.546 -6.445 -3.473 1 98.69 140 THR B N 1
ATOM 2106 C CA . THR B 1 140 ? 0.766 -5.211 -3.451 1 98.69 140 THR B CA 1
ATOM 2107 C C . THR B 1 140 ? 0.416 -4.77 -4.871 1 98.69 140 THR B C 1
ATOM 2109 O O . THR B 1 140 ? 1.303 -4.602 -5.711 1 98.69 140 THR B O 1
ATOM 2112 N N . ILE B 1 141 ? -0.829 -4.566 -5.141 1 98.44 141 ILE B N 1
ATOM 2113 C CA . ILE B 1 141 ? -1.31 -4.238 -6.477 1 98.44 141 ILE B CA 1
ATOM 2114 C C . ILE B 1 141 ? -2.078 -2.92 -6.441 1 98.44 141 ILE B C 1
ATOM 2116 O O . ILE B 1 141 ? -3.1 -2.807 -5.758 1 98.44 141 ILE B O 1
ATOM 2120 N N . PRO B 1 142 ? -1.597 -1.92 -7.156 1 98.19 142 PRO B N 1
ATOM 2121 C CA . PRO B 1 142 ? -2.41 -0.719 -7.352 1 98.19 142 PRO B CA 1
ATOM 2122 C C . PRO B 1 142 ? -3.494 -0.907 -8.414 1 98.19 142 PRO B C 1
ATOM 2124 O O . PRO B 1 142 ? -3.23 -1.478 -9.477 1 98.19 142 PRO B O 1
ATOM 2127 N N . LEU B 1 143 ? -4.688 -0.482 -8.094 1 97.62 143 LEU B N 1
ATOM 2128 C CA . LEU B 1 143 ? -5.812 -0.541 -9.023 1 97.62 143 LEU B CA 1
ATOM 2129 C C . LEU B 1 143 ? -6.441 0.837 -9.203 1 97.62 143 LEU B C 1
ATOM 2131 O O . LEU B 1 143 ? -6.469 1.639 -8.266 1 97.62 143 LEU B O 1
ATOM 2135 N N . GLN B 1 144 ? -6.945 1.049 -10.352 1 96.12 144 GLN B N 1
ATOM 2136 C CA . GLN B 1 144 ? -7.715 2.258 -10.641 1 96.12 144 GLN B CA 1
ATOM 2137 C C . GLN B 1 144 ? -8.828 1.976 -11.641 1 96.12 144 GLN B C 1
ATOM 2139 O O . GLN B 1 144 ? -8.602 1.336 -12.672 1 96.12 144 GLN B O 1
ATOM 2144 N N . MET B 1 145 ? -10.016 2.381 -11.203 1 93.81 145 MET B N 1
ATOM 2145 C CA . MET B 1 145 ? -11.172 2.279 -12.094 1 93.81 145 MET B CA 1
ATOM 2146 C C . MET B 1 145 ? -11.625 3.66 -12.555 1 93.81 145 MET B C 1
ATOM 2148 O O . MET B 1 145 ? -11.688 4.598 -11.75 1 93.81 145 MET B O 1
ATOM 2152 N N . ALA B 1 146 ? -11.734 3.977 -13.82 1 77.88 14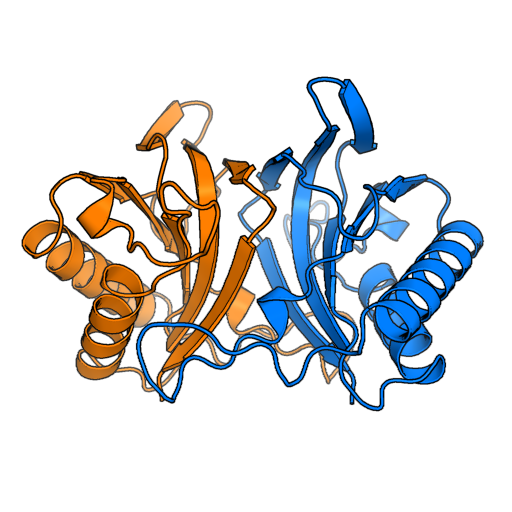6 ALA B N 1
ATOM 2153 C CA . ALA B 1 146 ? -12.273 5.203 -14.406 1 77.88 146 ALA B CA 1
ATOM 2154 C C . ALA B 1 146 ? -13.641 4.961 -15.039 1 77.88 146 ALA B C 1
ATOM 2156 O O . ALA B 1 146 ? -13.953 3.838 -15.445 1 77.88 146 ALA B O 1
#